Protei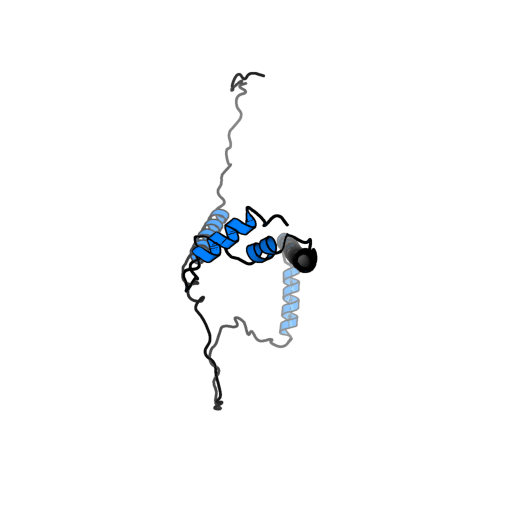n AF-P04973-2-F1 (afdb_monomer)

pLDDT: mean 74.27, std 23.14, range [25.8, 98.81]

Secondary structure (DSSP, 8-state):
-----S-------------------HHHHHHHHHHHHHHTTTTSGGGGTT------------------------TT--------HHHHHHHHHHHHHHHHS-HHHHHHHHHHHHHHHHHHHHHHHHHHHHHHHHHHHHHHHHHHHHHHHHHHHHHHHHHHHHHHHHHH---TT-HHHHHHHTS---TT----SS--HHHHHHHHHHHHS----

Structure (mmCIF, N/CA/C/O backbone):
data_AF-P04973-2-F1
#
_entry.id   AF-P04973-2-F1
#
loop_
_atom_site.group_PDB
_atom_site.id
_atom_site.type_symbol
_atom_site.label_atom_id
_atom_site.label_alt_id
_atom_site.label_comp_id
_atom_site.label_asym_id
_atom_site.label_entity_id
_atom_site.label_seq_id
_atom_site.pdbx_PDB_ins_code
_atom_site.Cartn_x
_atom_site.Cartn_y
_atom_site.Cartn_z
_atom_site.occupancy
_atom_site.B_iso_or_equiv
_atom_site.auth_seq_id
_atom_site.auth_comp_id
_atom_site.auth_asym_id
_atom_site.auth_atom_id
_atom_site.pdbx_PDB_model_num
ATOM 1 N N . MET A 1 1 ? -43.166 32.948 -15.015 1.00 42.94 1 MET A N 1
ATOM 2 C CA . MET A 1 1 ? -41.874 33.074 -14.312 1.00 42.94 1 MET A CA 1
ATOM 3 C C . MET A 1 1 ? -41.461 34.536 -14.309 1.00 42.94 1 MET A C 1
ATOM 5 O O . MET A 1 1 ? -40.913 35.010 -15.292 1.00 42.94 1 MET A O 1
ATOM 9 N N . ALA A 1 2 ? -41.835 35.228 -13.237 1.00 41.91 2 ALA A N 1
ATOM 10 C CA . ALA A 1 2 ? -41.214 36.406 -12.634 1.00 41.91 2 ALA A CA 1
ATOM 11 C C . ALA A 1 2 ? -41.982 36.626 -11.320 1.00 41.91 2 ALA A C 1
ATOM 13 O O . ALA A 1 2 ? -43.203 36.465 -11.294 1.00 41.91 2 ALA A O 1
ATOM 14 N N . GLU A 1 3 ? -41.245 36.868 -10.249 1.00 39.16 3 GLU A N 1
ATOM 15 C CA . GLU A 1 3 ? -41.689 36.857 -8.861 1.00 39.16 3 GLU A CA 1
ATOM 16 C C . GLU A 1 3 ? -42.505 38.095 -8.467 1.00 39.16 3 GLU A C 1
ATOM 18 O O . GLU A 1 3 ? -42.234 39.205 -8.924 1.00 39.16 3 GLU A O 1
ATOM 23 N N . LEU A 1 4 ? -43.469 37.894 -7.566 1.00 40.88 4 LEU A N 1
ATOM 24 C CA . LEU A 1 4 ? -43.993 38.920 -6.670 1.00 40.88 4 LEU A CA 1
ATOM 25 C C . LEU A 1 4 ? -44.163 38.274 -5.288 1.00 40.88 4 LEU A C 1
ATOM 27 O O . LEU A 1 4 ? -44.711 37.178 -5.171 1.00 40.88 4 LEU A O 1
ATOM 31 N N . ASP A 1 5 ? -43.607 38.963 -4.302 1.00 42.88 5 ASP A N 1
ATOM 32 C CA . ASP A 1 5 ? -43.203 38.511 -2.969 1.00 42.88 5 ASP A CA 1
ATOM 33 C C . ASP A 1 5 ? -44.376 38.564 -1.943 1.00 42.88 5 ASP A C 1
ATOM 35 O O . ASP A 1 5 ? -45.526 38.787 -2.334 1.00 42.88 5 ASP A O 1
ATOM 39 N N . PRO A 1 6 ? -44.164 38.303 -0.640 1.00 53.28 6 PRO A N 1
ATOM 40 C CA . PRO A 1 6 ? -44.887 37.321 0.155 1.00 53.28 6 PRO A CA 1
ATOM 41 C C . PRO A 1 6 ? -45.931 37.969 1.092 1.00 53.28 6 PRO A C 1
ATOM 43 O O . PRO A 1 6 ? -46.037 39.187 1.189 1.00 53.28 6 PRO A O 1
ATOM 46 N N . PHE A 1 7 ? -46.663 37.142 1.850 1.00 42.78 7 PHE A N 1
ATOM 47 C CA . PHE A 1 7 ? -47.624 37.512 2.918 1.00 42.78 7 PHE A CA 1
ATOM 48 C C . PHE A 1 7 ? -49.102 37.731 2.522 1.00 42.78 7 PHE A C 1
ATOM 50 O O . PHE A 1 7 ? -49.794 38.592 3.066 1.00 42.78 7 PHE A O 1
ATOM 57 N N . GLY A 1 8 ? -49.637 36.865 1.655 1.00 36.62 8 GLY A N 1
ATOM 58 C CA . GLY A 1 8 ? -51.083 36.704 1.443 1.00 36.62 8 GLY A CA 1
ATOM 59 C C . GLY A 1 8 ? -51.761 35.841 2.523 1.00 36.62 8 GLY A C 1
ATOM 60 O O . GLY A 1 8 ? -51.625 34.623 2.532 1.00 36.62 8 GLY A O 1
ATOM 61 N N . VAL A 1 9 ? -52.481 36.511 3.421 1.00 35.09 9 VAL A N 1
ATOM 62 C CA . VAL A 1 9 ? -53.259 36.045 4.592 1.00 35.09 9 VAL A CA 1
ATOM 63 C C . VAL A 1 9 ? -54.429 35.094 4.222 1.00 35.09 9 VAL A C 1
ATOM 65 O O . VAL A 1 9 ? -54.889 35.116 3.081 1.00 35.09 9 VAL A O 1
ATOM 68 N N . PRO A 1 10 ? -55.016 34.341 5.179 1.00 36.81 10 PRO A N 1
ATOM 69 C CA . PRO A 1 10 ? -56.199 34.918 5.821 1.00 36.81 10 PRO A CA 1
ATOM 70 C C . PRO A 1 10 ? -56.302 34.677 7.332 1.00 36.81 10 PRO A C 1
ATOM 72 O O . PRO A 1 10 ? -55.961 33.632 7.880 1.00 36.81 10 PRO A O 1
ATOM 75 N N . ALA A 1 11 ? -56.834 35.706 7.981 1.00 40.00 11 ALA A N 1
ATOM 76 C CA . ALA A 1 11 ? -57.224 35.752 9.371 1.00 40.00 11 ALA A CA 1
ATOM 77 C C . ALA A 1 11 ? -58.329 34.730 9.688 1.00 40.00 11 ALA A C 1
ATOM 79 O O . ALA A 1 11 ? -59.395 34.738 9.074 1.00 40.00 11 ALA A O 1
ATOM 80 N N . GLY A 1 12 ? -58.092 33.914 10.710 1.00 36.69 12 GLY A N 1
ATOM 81 C CA . GLY A 1 12 ? -59.099 33.113 11.398 1.00 36.69 12 GLY A CA 1
ATOM 82 C C . GLY A 1 12 ? -58.762 33.115 12.883 1.00 36.69 12 GLY A C 1
ATOM 83 O O . GLY A 1 12 ? -57.794 32.487 13.293 1.00 36.69 12 GLY A O 1
ATOM 84 N N . GLY A 1 13 ? -59.495 33.918 13.654 1.00 31.00 13 GLY A N 1
ATOM 85 C CA . GLY A 1 13 ? -59.313 34.102 15.094 1.00 31.00 13 GLY A CA 1
ATOM 86 C C . GLY A 1 13 ? -59.774 32.906 15.950 1.00 31.00 13 GLY A C 1
ATOM 87 O O . GLY A 1 13 ? -59.966 31.807 15.440 1.00 31.00 13 GLY A O 1
ATOM 88 N N . PRO A 1 14 ? -59.929 33.093 17.271 1.00 43.72 14 PRO A N 1
ATOM 89 C CA . PRO A 1 14 ? -58.989 32.531 18.234 1.00 43.72 14 PRO A CA 1
ATOM 90 C C . PRO A 1 14 ? -59.616 31.437 19.108 1.00 43.72 14 PRO A C 1
ATOM 92 O O . PRO A 1 14 ? -60.771 31.544 1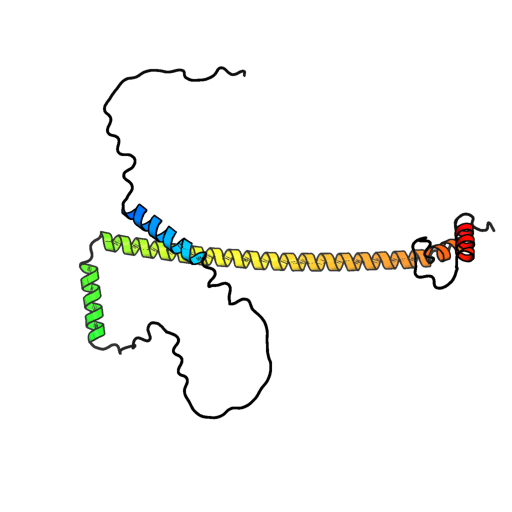9.515 1.00 43.72 14 PRO A O 1
ATOM 95 N N . ALA A 1 15 ? -58.825 30.435 19.491 1.00 38.69 15 ALA A N 1
ATOM 96 C CA . ALA A 1 15 ? -59.179 29.520 20.570 1.00 38.69 15 ALA A CA 1
ATOM 97 C C . ALA A 1 15 ? -57.925 29.098 21.351 1.00 38.69 15 ALA A C 1
ATOM 99 O O . ALA A 1 15 ? -57.153 28.260 20.907 1.00 38.69 15 ALA A O 1
ATOM 100 N N . LEU A 1 16 ? -57.772 29.7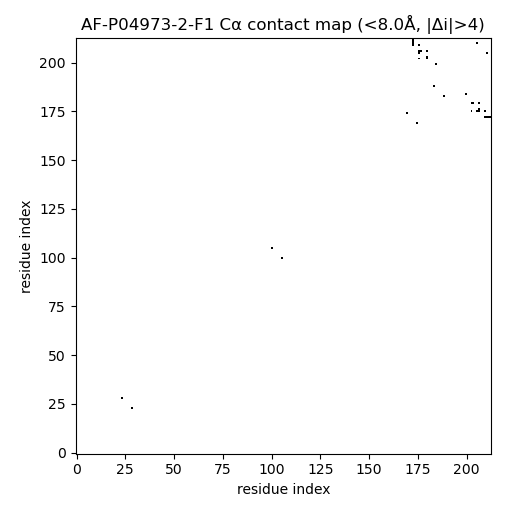27 22.519 1.00 38.16 16 LEU A N 1
ATOM 101 C CA . LEU A 1 16 ? -57.186 29.189 23.750 1.00 38.16 16 LEU A CA 1
ATOM 102 C C . LEU A 1 16 ? -55.755 28.641 23.665 1.00 38.16 16 LEU A C 1
ATOM 104 O O . LEU A 1 16 ? -55.503 27.482 23.350 1.00 38.16 16 LEU A O 1
ATOM 108 N N . GLY A 1 17 ? -54.818 29.500 24.070 1.00 29.02 17 GLY A N 1
ATOM 109 C CA . GLY A 1 17 ? -53.473 29.087 24.424 1.00 29.02 17 GLY A CA 1
ATOM 110 C C . GLY A 1 17 ? -53.467 28.118 25.605 1.00 29.02 17 GLY A C 1
ATOM 111 O O . GLY A 1 17 ? -54.138 28.339 26.610 1.00 29.02 17 GLY A O 1
ATOM 112 N N . ASN A 1 18 ? -52.644 27.085 25.477 1.00 39.03 18 ASN A N 1
ATOM 113 C CA . ASN A 1 18 ? -51.959 26.461 26.596 1.00 39.03 18 ASN A CA 1
ATOM 114 C C . ASN A 1 18 ? -50.587 26.010 26.077 1.00 39.03 18 ASN A C 1
ATOM 116 O O . ASN A 1 18 ? -50.427 24.912 25.549 1.00 39.03 18 ASN A O 1
ATOM 120 N N . GLY A 1 19 ? -49.627 26.935 26.111 1.00 30.33 19 GLY A N 1
ATOM 121 C CA . GLY A 1 19 ? -48.236 26.664 25.778 1.00 30.33 19 GLY A CA 1
ATOM 122 C C . GLY A 1 19 ? -47.569 25.897 26.913 1.00 30.33 19 GLY A C 1
ATOM 123 O O . GLY A 1 19 ? -47.483 26.401 28.026 1.00 30.33 19 GLY A O 1
ATOM 124 N N . VAL A 1 20 ? -47.098 24.694 26.609 1.00 38.00 20 VAL A N 1
ATOM 125 C CA . VAL A 1 20 ? -46.057 23.979 27.359 1.00 38.00 20 VAL A CA 1
ATOM 126 C C . VAL A 1 20 ? -45.285 23.154 26.332 1.00 38.00 20 VAL A C 1
ATOM 128 O O . VAL A 1 20 ? -45.499 21.963 26.142 1.00 38.00 20 VAL A O 1
ATOM 131 N N . ALA A 1 21 ? -44.451 23.859 25.573 1.00 39.88 21 ALA A N 1
ATOM 132 C CA . ALA A 1 21 ? -43.352 23.295 24.809 1.00 39.88 21 ALA A CA 1
ATOM 133 C C . ALA A 1 21 ? -42.090 23.930 25.397 1.00 39.88 21 ALA A C 1
ATOM 135 O O . ALA A 1 21 ? -41.878 25.129 25.223 1.00 39.88 21 ALA A O 1
ATOM 136 N N . GLY A 1 22 ? -41.321 23.144 26.151 1.00 42.03 22 GLY A N 1
ATOM 137 C CA . GLY A 1 22 ? -40.079 23.583 26.789 1.00 42.03 22 GLY A CA 1
ATOM 138 C C . GLY A 1 22 ? -40.082 23.467 28.312 1.00 42.03 22 GLY A C 1
ATOM 139 O O . GLY A 1 22 ? -39.735 24.430 28.984 1.00 42.03 22 GLY A O 1
ATOM 140 N N . GLU A 1 23 ? -40.487 22.321 28.866 1.00 49.19 23 GLU A N 1
ATOM 141 C CA . GLU A 1 23 ? -40.007 21.940 30.199 1.00 49.19 23 GLU A CA 1
ATOM 142 C C . GLU A 1 23 ? -38.682 21.203 29.966 1.00 49.19 23 GLU A C 1
ATO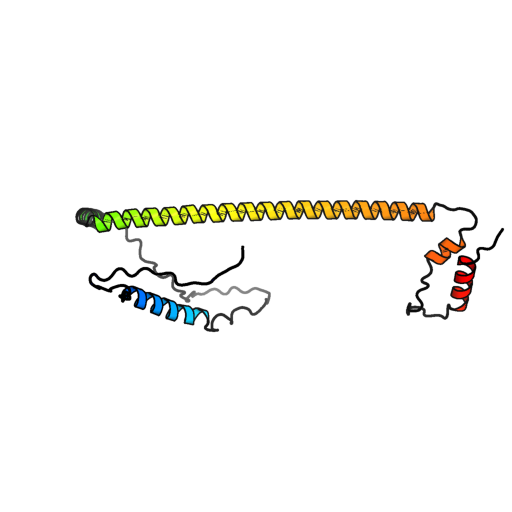M 144 O O . GLU A 1 23 ? -38.667 20.102 29.415 1.00 49.19 23 GLU A O 1
ATOM 149 N N . GLU A 1 24 ? -37.562 21.867 30.247 1.00 62.94 24 GLU A N 1
ATOM 150 C CA . GLU A 1 24 ? -36.247 21.231 30.252 1.00 62.94 24 GLU A CA 1
ATOM 151 C C . GLU A 1 24 ? -36.251 20.143 31.333 1.00 62.94 24 GLU A C 1
ATOM 153 O O . GLU A 1 24 ? -36.462 20.429 32.511 1.00 62.94 24 GLU A O 1
ATOM 158 N N . ASP A 1 25 ? -36.067 18.886 30.921 1.00 75.69 25 ASP A N 1
ATOM 159 C CA . ASP A 1 25 ? -36.005 17.746 31.831 1.00 75.69 25 ASP A CA 1
ATOM 160 C C . ASP A 1 25 ? -34.781 17.907 32.757 1.00 75.69 25 ASP A C 1
ATOM 162 O O . ASP A 1 25 ? -33.644 17.932 32.265 1.00 75.69 25 ASP A O 1
ATOM 166 N N . PRO A 1 26 ? -34.958 18.009 34.089 1.00 82.31 26 PRO A N 1
ATOM 167 C CA . PRO A 1 26 ? -33.841 18.141 35.023 1.00 82.31 26 PRO A CA 1
ATOM 168 C C . PRO A 1 26 ? -32.839 16.977 34.924 1.00 82.31 26 PRO A C 1
ATOM 170 O O . PRO A 1 26 ? -31.661 17.165 35.231 1.00 82.31 26 PRO A O 1
ATOM 173 N N . ALA A 1 27 ? -33.261 15.792 34.461 1.00 83.56 27 ALA A N 1
ATOM 174 C CA . ALA A 1 27 ? -32.358 14.670 34.215 1.00 83.56 27 ALA A CA 1
ATOM 175 C C . ALA A 1 27 ? -31.472 14.893 32.977 1.00 83.56 27 ALA A C 1
ATOM 177 O O . ALA A 1 27 ? -30.283 14.573 33.007 1.00 83.56 27 ALA A O 1
ATOM 178 N N . ALA A 1 28 ? -32.019 15.487 31.912 1.00 85.00 28 ALA A N 1
ATOM 179 C CA . ALA A 1 28 ? -31.251 15.822 30.714 1.00 85.00 28 ALA A CA 1
ATOM 180 C C . ALA A 1 28 ? -30.195 16.898 31.011 1.00 85.00 28 ALA A C 1
ATOM 182 O O . ALA A 1 28 ? -29.058 16.789 30.553 1.00 85.00 28 ALA A O 1
ATOM 183 N N . ALA A 1 29 ? -30.540 17.888 31.843 1.00 85.25 29 ALA A N 1
ATOM 184 C CA . ALA A 1 29 ? -29.592 18.900 32.307 1.00 85.25 29 ALA A CA 1
ATOM 185 C C . ALA A 1 29 ? -28.430 18.287 33.116 1.00 85.25 29 ALA A C 1
ATOM 187 O O . ALA A 1 29 ? -27.279 18.679 32.926 1.00 85.25 29 ALA A O 1
ATOM 188 N N . PHE A 1 30 ? -28.704 17.293 33.972 1.00 88.06 30 PHE A N 1
ATOM 189 C CA . PHE A 1 30 ? -27.670 16.595 34.747 1.00 88.06 30 PHE A CA 1
ATOM 190 C C . PHE A 1 30 ? -26.720 15.776 33.863 1.00 88.06 30 PHE A C 1
ATOM 192 O O . PHE A 1 30 ? -25.507 15.835 34.058 1.00 88.06 30 PHE A O 1
ATOM 199 N N . LEU A 1 31 ? -27.246 15.048 32.870 1.00 85.00 31 LEU A N 1
ATOM 200 C CA . LEU A 1 31 ? -26.411 14.286 31.935 1.00 85.00 31 LEU A CA 1
ATOM 201 C C . LEU A 1 31 ? -25.541 15.205 31.073 1.00 85.00 31 LEU A C 1
ATOM 203 O O . LEU A 1 31 ? -24.343 14.968 30.974 1.00 85.00 31 LEU A O 1
ATOM 207 N N . ALA A 1 32 ? -26.099 16.296 30.540 1.00 83.12 32 ALA A N 1
ATOM 208 C CA . ALA A 1 32 ? -25.329 17.274 29.770 1.00 83.12 32 ALA A CA 1
ATOM 209 C C . ALA A 1 32 ? -24.213 17.927 30.607 1.00 83.12 32 ALA A C 1
ATOM 211 O O . ALA A 1 32 ? -23.114 18.186 30.105 1.00 83.12 32 ALA A O 1
ATOM 212 N N . GLN A 1 33 ? -24.472 18.170 31.898 1.00 84.69 33 GLN A N 1
ATOM 213 C CA . GLN A 1 33 ? -23.457 18.658 32.827 1.00 84.69 33 GLN A CA 1
ATOM 214 C C . GLN A 1 33 ? -22.352 17.614 33.053 1.00 84.69 33 GLN A C 1
ATOM 216 O O . GLN A 1 33 ? -21.177 17.972 33.001 1.00 84.69 33 GLN A O 1
ATOM 221 N N . GLN A 1 34 ? -22.702 16.339 33.254 1.00 85.44 34 GLN A N 1
ATOM 222 C CA . GLN A 1 34 ? -21.716 15.272 33.454 1.00 85.44 34 GLN A CA 1
ATOM 223 C C . GLN A 1 34 ? -20.875 15.004 32.199 1.00 85.44 34 GLN A C 1
ATOM 225 O O . GLN A 1 34 ? -19.664 14.820 32.295 1.00 85.44 34 GLN A O 1
ATOM 230 N N . GLU A 1 35 ? -21.491 15.038 31.017 1.00 82.06 35 GLU A N 1
ATOM 231 C CA . GLU A 1 35 ? -20.787 14.918 29.736 1.00 82.06 35 GLU A CA 1
ATOM 232 C C . GLU A 1 35 ? -19.803 16.079 29.527 1.00 82.06 35 GLU A C 1
ATOM 234 O O . GLU A 1 35 ? -18.674 15.859 29.090 1.00 82.06 35 GLU A O 1
ATOM 239 N N . SER A 1 36 ? -20.186 17.303 29.911 1.00 78.69 36 SER A N 1
ATOM 240 C CA . SER A 1 36 ? -19.304 18.478 29.843 1.00 78.69 36 SER A CA 1
ATOM 241 C C . SER A 1 36 ? -18.136 18.404 30.835 1.00 78.69 36 SER A C 1
ATOM 243 O O . SER A 1 36 ? -17.046 18.885 30.532 1.00 78.69 36 SER A O 1
ATOM 245 N N . GLU A 1 37 ? -18.341 17.801 32.010 1.00 77.69 37 GLU A N 1
ATOM 246 C CA . GLU A 1 37 ? -17.289 17.592 33.013 1.00 77.69 37 GLU A CA 1
ATOM 247 C C . GLU A 1 37 ? -16.273 16.533 32.554 1.00 77.69 37 GLU A C 1
ATOM 249 O O . GLU A 1 37 ? -15.068 16.746 32.682 1.00 77.69 37 GLU A O 1
ATOM 254 N N . ILE A 1 38 ? -16.734 15.436 31.939 1.00 68.94 38 ILE A N 1
ATOM 255 C CA . ILE A 1 38 ? -15.865 14.369 31.411 1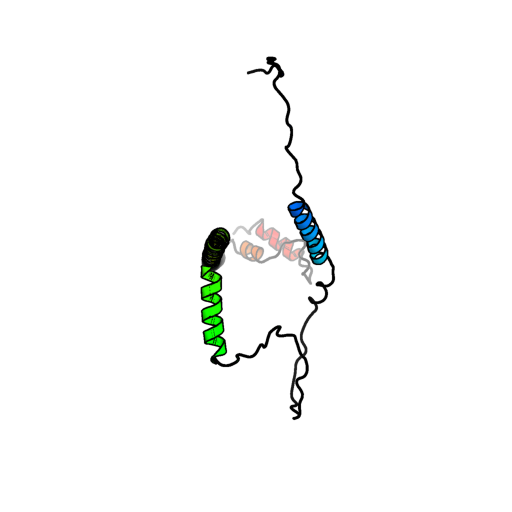.00 68.94 38 ILE A CA 1
ATOM 256 C C . ILE A 1 38 ? -15.084 14.836 30.175 1.00 68.94 38 ILE A C 1
ATOM 258 O O . ILE A 1 38 ? -13.891 14.550 30.067 1.00 68.94 38 ILE A O 1
ATOM 262 N N . ALA A 1 39 ? -15.709 15.604 29.276 1.00 67.19 39 ALA A N 1
ATOM 263 C CA . ALA A 1 39 ? -15.035 16.151 28.095 1.00 67.19 39 ALA A CA 1
ATOM 264 C C . ALA A 1 39 ? -13.866 17.096 28.446 1.00 67.19 39 ALA A C 1
ATOM 266 O O . ALA A 1 39 ? -12.955 17.281 27.641 1.00 67.19 39 ALA A O 1
ATOM 267 N N . GLY A 1 40 ? -13.856 17.676 29.653 1.00 61.16 40 GLY A N 1
ATOM 268 C CA . GLY A 1 40 ? -12.735 18.474 30.156 1.00 61.16 40 GLY A CA 1
ATOM 269 C C . GLY A 1 40 ? -11.493 17.651 30.516 1.00 61.16 40 GLY A C 1
ATOM 270 O O . GLY A 1 40 ? -10.386 18.172 30.435 1.00 61.16 40 GLY A O 1
ATOM 271 N N . ILE A 1 41 ? -11.655 16.370 30.862 1.00 58.66 41 ILE A N 1
ATOM 272 C CA . ILE A 1 41 ? -10.553 15.486 31.282 1.00 58.66 41 ILE A CA 1
ATOM 273 C C . ILE A 1 41 ? -9.782 14.962 30.064 1.00 58.66 41 ILE A C 1
ATOM 275 O O . ILE A 1 41 ? -8.573 14.760 30.129 1.00 58.66 41 ILE A O 1
ATOM 279 N N . GLU A 1 42 ? -10.457 14.785 28.926 1.00 58.25 42 GLU A N 1
ATOM 280 C CA . GLU A 1 42 ? -9.826 14.313 27.684 1.00 58.25 42 GLU A CA 1
ATOM 281 C C . GLU A 1 42 ? -8.873 15.350 27.065 1.00 58.25 42 GLU A C 1
ATOM 283 O O . GLU A 1 42 ? -8.030 15.008 26.238 1.00 58.25 42 GLU A O 1
ATOM 288 N N . ASN A 1 43 ? -8.976 16.612 27.494 1.00 59.06 43 ASN A N 1
ATOM 289 C CA . ASN A 1 43 ? -8.127 17.703 27.028 1.00 59.06 43 ASN A CA 1
ATOM 290 C C . ASN A 1 43 ? -7.007 18.071 28.020 1.00 59.06 43 ASN A C 1
ATOM 292 O O . ASN A 1 43 ? -6.236 18.986 27.735 1.00 59.06 43 ASN A O 1
ATOM 296 N N . ASP A 1 44 ? -6.909 17.392 29.172 1.00 47.72 44 ASP A N 1
ATOM 297 C CA . ASP A 1 44 ? -5.832 17.632 30.132 1.00 47.72 44 ASP A CA 1
ATOM 298 C C . ASP A 1 44 ? -4.566 16.878 29.695 1.00 47.72 44 ASP A C 1
ATOM 300 O O . ASP A 1 44 ? -4.533 15.653 29.554 1.00 47.72 44 ASP A O 1
ATOM 304 N N . GLU A 1 45 ? -3.493 17.639 29.491 1.00 57.28 45 GLU A N 1
ATOM 305 C CA . GLU A 1 45 ? -2.199 17.273 28.893 1.00 57.28 45 GLU A CA 1
ATOM 306 C C . GLU A 1 45 ? -1.385 16.225 29.693 1.00 57.28 45 GLU A C 1
ATOM 308 O O . GLU A 1 45 ? -0.197 16.008 29.445 1.00 57.28 45 GLU A O 1
ATOM 313 N N . ALA A 1 46 ? -2.012 15.514 30.633 1.00 57.25 46 ALA A N 1
ATOM 314 C CA . ALA A 1 46 ? -1.397 14.468 31.443 1.00 57.25 46 ALA A CA 1
ATOM 315 C C . ALA A 1 46 ? -1.036 13.200 30.642 1.00 57.25 46 ALA A C 1
ATOM 317 O O . ALA A 1 46 ? -0.129 12.468 31.038 1.00 57.25 46 ALA A O 1
ATOM 318 N N . PHE A 1 47 ? -1.681 12.947 29.498 1.00 46.56 47 PHE A N 1
ATOM 319 C CA . PHE A 1 47 ? -1.405 11.758 28.675 1.00 46.56 47 PHE A CA 1
ATOM 320 C C . PHE A 1 47 ? -0.334 11.954 27.587 1.00 46.56 47 PHE A C 1
ATOM 322 O O . PHE A 1 47 ? -0.002 11.006 26.878 1.00 46.56 47 PHE A O 1
ATOM 329 N N . ALA A 1 48 ? 0.294 13.131 27.495 1.00 48.47 48 ALA A N 1
ATOM 330 C CA . ALA A 1 48 ? 1.363 13.396 26.525 1.00 48.47 48 ALA A CA 1
ATOM 331 C C . ALA A 1 48 ? 2.774 12.923 26.962 1.00 48.47 48 ALA A C 1
ATOM 333 O O . ALA A 1 48 ? 3.738 13.130 26.229 1.00 48.47 48 ALA A O 1
ATOM 334 N N . ILE A 1 49 ? 2.937 12.276 28.128 1.00 47.81 49 ILE A N 1
ATOM 335 C CA . ILE A 1 49 ? 4.260 11.891 28.684 1.00 47.81 49 ILE A CA 1
ATOM 336 C C . ILE A 1 49 ? 4.625 10.412 28.415 1.00 47.81 49 ILE A C 1
ATOM 338 O O . ILE A 1 49 ? 5.450 9.831 29.111 1.00 47.81 49 ILE A O 1
ATOM 342 N N . LEU A 1 50 ? 4.049 9.754 27.405 1.00 45.62 50 LEU A N 1
ATOM 343 C CA . LEU A 1 50 ? 4.418 8.361 27.077 1.00 45.62 50 LEU A CA 1
ATOM 344 C C . LEU A 1 50 ? 4.815 8.118 25.613 1.00 45.62 50 LEU A C 1
ATOM 346 O O . LEU A 1 50 ? 4.910 6.967 25.198 1.00 45.62 50 LEU A O 1
ATOM 350 N N . ASP A 1 51 ? 5.144 9.168 24.854 1.00 37.84 51 ASP A N 1
ATOM 351 C CA . ASP A 1 51 ? 5.768 9.038 23.527 1.00 37.84 51 ASP A CA 1
ATOM 352 C C . ASP A 1 51 ? 7.225 9.535 23.562 1.00 37.84 51 ASP A C 1
ATOM 354 O O . ASP A 1 51 ? 7.534 10.687 23.264 1.00 37.84 51 ASP A O 1
ATOM 358 N N . GLY A 1 52 ? 8.135 8.675 24.036 1.00 35.31 52 GLY A N 1
ATOM 359 C CA . GLY A 1 52 ? 9.511 9.073 24.343 1.00 35.31 52 GLY A CA 1
ATOM 360 C C . GLY A 1 52 ? 10.533 7.937 24.450 1.00 35.31 52 GLY A C 1
ATOM 361 O O . GLY A 1 52 ? 11.230 7.846 25.449 1.00 35.31 52 GLY A O 1
ATOM 362 N N . GLY A 1 53 ? 10.654 7.111 23.405 1.00 28.94 53 GLY A N 1
ATOM 363 C CA . GLY A 1 53 ? 11.960 6.674 22.878 1.00 28.94 53 GLY A CA 1
ATOM 364 C C . GLY A 1 53 ? 12.817 5.613 23.606 1.00 28.94 53 GLY A C 1
ATOM 365 O O . GLY A 1 53 ? 13.576 5.927 24.511 1.00 28.94 53 GLY A O 1
ATOM 366 N N . ALA A 1 54 ? 12.884 4.437 22.963 1.00 33.38 54 ALA A N 1
ATOM 367 C CA . ALA A 1 54 ? 14.109 3.751 22.494 1.00 33.38 54 ALA A CA 1
ATOM 368 C C . ALA A 1 54 ? 15.061 3.003 23.484 1.00 33.38 54 ALA A C 1
ATOM 370 O O . ALA A 1 54 ? 15.111 3.292 24.674 1.00 33.38 54 ALA A O 1
ATOM 371 N N . PRO A 1 55 ? 15.817 1.987 22.989 1.00 42.94 55 PRO A N 1
ATOM 372 C CA . PRO A 1 55 ? 16.200 0.798 23.756 1.00 42.94 55 PRO A CA 1
ATOM 373 C C . PRO A 1 55 ? 17.664 0.774 24.229 1.00 42.94 55 PRO A C 1
ATOM 375 O O . PRO A 1 55 ? 18.568 1.270 23.557 1.00 42.94 55 PRO A O 1
ATOM 378 N N . GLY A 1 56 ? 17.904 0.080 25.344 1.00 34.41 56 GLY A N 1
ATOM 379 C CA . GLY A 1 56 ? 19.229 -0.269 25.855 1.00 34.41 56 GLY A CA 1
ATOM 380 C C . GLY A 1 56 ? 19.321 -1.764 26.161 1.00 34.41 56 GLY A C 1
ATOM 381 O O . GLY A 1 56 ? 18.532 -2.304 26.929 1.00 34.41 56 GLY A O 1
ATOM 382 N N . SER A 1 57 ? 20.275 -2.418 25.510 1.00 30.44 57 SER A N 1
ATOM 383 C CA . SER A 1 57 ? 20.525 -3.856 25.497 1.00 30.44 57 SER A CA 1
ATOM 384 C C . SER A 1 57 ? 21.347 -4.367 26.696 1.00 30.44 57 SER A C 1
ATOM 386 O O . SER A 1 57 ? 22.237 -3.670 27.177 1.00 30.44 57 SER A O 1
ATOM 388 N N . GLN A 1 58 ? 21.201 -5.679 26.955 1.00 32.09 58 GLN A N 1
ATOM 389 C CA . GLN A 1 58 ? 22.239 -6.637 27.415 1.00 32.09 58 GLN A CA 1
ATOM 390 C C . GLN A 1 58 ? 22.458 -6.842 28.949 1.00 32.09 58 GLN A C 1
ATOM 392 O O . GLN A 1 58 ? 21.882 -6.114 29.745 1.00 32.09 58 GLN A O 1
ATOM 397 N N . PRO A 1 59 ? 23.167 -7.910 29.404 1.00 41.62 59 PRO A N 1
ATOM 398 C CA . PRO A 1 59 ? 22.545 -9.129 29.939 1.00 41.62 59 PRO A CA 1
ATOM 399 C C . PRO A 1 59 ? 23.050 -9.551 31.346 1.00 41.62 59 PRO A C 1
ATOM 401 O O . PRO A 1 59 ? 24.003 -8.997 31.879 1.00 41.62 59 PRO A O 1
ATOM 404 N N . HIS A 1 60 ? 22.490 -10.664 31.832 1.00 29.72 60 HIS A N 1
ATOM 405 C CA . HIS A 1 60 ? 23.038 -11.603 32.823 1.00 29.72 60 HIS A CA 1
ATOM 406 C C . HIS A 1 60 ? 23.250 -11.151 34.274 1.00 29.72 60 HIS A C 1
ATOM 408 O O . HIS A 1 60 ? 24.199 -10.456 34.622 1.00 29.72 60 HIS A O 1
ATOM 414 N N . GLY A 1 61 ? 22.468 -11.787 35.144 1.00 30.80 61 GLY A N 1
ATOM 415 C CA . GLY A 1 61 ? 22.806 -12.007 36.541 1.00 30.80 61 GLY A CA 1
ATOM 416 C C . GLY A 1 61 ? 21.549 -12.306 37.334 1.00 30.80 61 GLY A C 1
ATOM 417 O O . GLY A 1 61 ? 20.904 -11.380 37.801 1.00 30.80 61 GLY A O 1
ATOM 418 N N . GLU A 1 62 ? 21.193 -13.582 37.465 1.00 25.80 62 GLU A N 1
ATOM 419 C CA . GLU A 1 62 ? 20.272 -14.033 38.510 1.00 25.80 62 GLU A CA 1
ATOM 420 C C . GLU A 1 62 ? 20.983 -13.940 39.872 1.00 25.80 62 GLU A C 1
ATOM 422 O O . GLU A 1 62 ? 22.053 -14.535 40.039 1.00 25.80 62 GLU A O 1
ATOM 427 N N . PRO A 1 63 ? 20.387 -13.269 40.871 1.00 35.72 63 PRO A N 1
ATOM 428 C CA . PRO A 1 63 ? 20.540 -13.655 42.261 1.00 35.72 63 PRO A CA 1
ATOM 429 C C . PRO A 1 63 ? 19.195 -14.172 42.815 1.00 35.72 63 PRO A C 1
ATOM 431 O O . PRO A 1 63 ? 18.130 -13.695 42.418 1.00 35.72 63 PRO A O 1
ATOM 434 N N . PRO A 1 64 ? 19.208 -15.138 43.746 1.00 37.78 64 PRO A N 1
ATOM 435 C CA . PRO A 1 64 ? 17.993 -15.679 44.335 1.00 37.78 64 PRO A CA 1
ATOM 436 C C . PRO A 1 64 ? 17.535 -14.827 45.528 1.00 37.78 64 PRO A C 1
ATOM 438 O O . PRO A 1 64 ? 18.341 -14.496 46.397 1.00 37.78 64 PRO A O 1
ATOM 441 N N . GLY A 1 65 ? 16.229 -14.553 45.615 1.00 32.78 65 GLY A N 1
ATOM 442 C CA . GLY A 1 65 ? 15.585 -14.063 46.842 1.00 32.78 65 GLY A CA 1
ATOM 443 C C . GLY A 1 65 ? 14.698 -12.825 46.670 1.00 32.78 65 GLY A C 1
ATOM 444 O O . GLY A 1 65 ? 15.184 -11.719 46.850 1.00 32.78 65 GLY A O 1
ATOM 445 N N . ILE A 1 66 ? 13.422 -13.065 46.326 1.00 37.97 66 ILE A N 1
ATOM 446 C CA . ILE A 1 66 ? 12.144 -12.510 46.856 1.00 37.97 66 ILE A CA 1
ATOM 447 C C . ILE A 1 66 ? 12.196 -11.095 47.507 1.00 37.97 66 ILE A C 1
ATOM 449 O O . ILE A 1 66 ? 13.041 -10.906 48.381 1.00 37.97 66 ILE A O 1
ATOM 453 N N . PRO A 1 67 ? 11.235 -10.157 47.274 1.00 46.97 67 PRO A N 1
ATOM 454 C CA . PRO A 1 67 ? 9.855 -10.375 46.801 1.00 46.97 67 PRO A CA 1
ATOM 455 C C . PRO A 1 67 ? 9.390 -9.512 45.618 1.00 46.97 67 PRO A C 1
ATOM 457 O O . PRO A 1 67 ? 9.594 -8.300 45.585 1.00 46.97 67 PRO A O 1
ATOM 460 N N . ASP A 1 68 ? 8.599 -10.141 44.748 1.00 37.25 68 ASP A N 1
ATOM 461 C CA . ASP A 1 68 ? 7.520 -9.483 44.013 1.00 37.25 68 ASP A CA 1
ATOM 462 C C . ASP A 1 68 ? 6.538 -8.854 45.010 1.00 37.25 68 ASP A C 1
ATOM 464 O O . ASP A 1 68 ? 5.753 -9.535 45.672 1.00 37.25 68 ASP A O 1
ATOM 468 N N . ALA A 1 69 ? 6.630 -7.536 45.142 1.00 44.22 69 ALA A N 1
ATOM 469 C CA . ALA A 1 69 ? 5.673 -6.702 45.848 1.00 44.22 69 ALA A CA 1
ATOM 470 C C . ALA A 1 69 ? 5.524 -5.376 45.093 1.00 44.22 69 ALA A C 1
ATOM 472 O O . ALA A 1 69 ? 6.095 -4.370 45.496 1.00 44.22 69 ALA A O 1
ATOM 473 N N . VAL A 1 70 ? 4.778 -5.415 43.987 1.00 46.38 70 VAL A N 1
ATOM 474 C CA . VAL A 1 70 ? 3.966 -4.314 43.431 1.00 46.38 70 VAL A CA 1
ATOM 475 C C . VAL A 1 70 ? 2.839 -4.991 42.635 1.00 46.38 70 VAL A C 1
ATOM 477 O O . VAL A 1 70 ? 3.021 -5.435 41.511 1.00 46.38 70 VAL A O 1
ATOM 480 N N . ASP A 1 71 ? 1.749 -5.408 43.271 1.00 44.59 71 ASP A N 1
ATOM 481 C CA . ASP A 1 71 ? 0.607 -4.552 43.613 1.00 44.59 71 ASP A CA 1
ATOM 482 C C . ASP A 1 71 ? 0.256 -3.571 42.483 1.00 44.59 71 ASP A C 1
ATOM 484 O O . ASP A 1 71 ? 0.729 -2.440 42.420 1.00 44.59 71 ASP A O 1
ATOM 488 N N . GLY A 1 72 ? -0.553 -4.065 41.550 1.00 43.84 72 GLY A N 1
ATOM 489 C CA . GLY A 1 72 ? -1.164 -3.303 40.471 1.00 43.84 72 GLY A CA 1
ATOM 490 C C . GLY A 1 72 ? -2.603 -3.767 40.292 1.00 43.84 72 GLY A C 1
ATOM 491 O O . GLY A 1 72 ? -2.933 -4.326 39.256 1.00 43.84 72 GLY A O 1
ATOM 492 N N . VAL A 1 73 ? -3.408 -3.622 41.353 1.00 43.84 73 VAL A N 1
ATOM 493 C CA . VAL A 1 73 ? -4.885 -3.580 41.361 1.00 43.84 73 VAL A CA 1
ATOM 494 C C . VAL A 1 73 ? -5.548 -4.430 40.264 1.00 43.84 73 VAL A C 1
ATOM 496 O O . VAL A 1 73 ? -6.119 -3.943 39.291 1.00 43.84 73 VAL A O 1
ATOM 499 N N . THR A 1 74 ? -5.545 -5.745 40.461 1.00 52.09 74 THR A N 1
ATOM 500 C CA . THR A 1 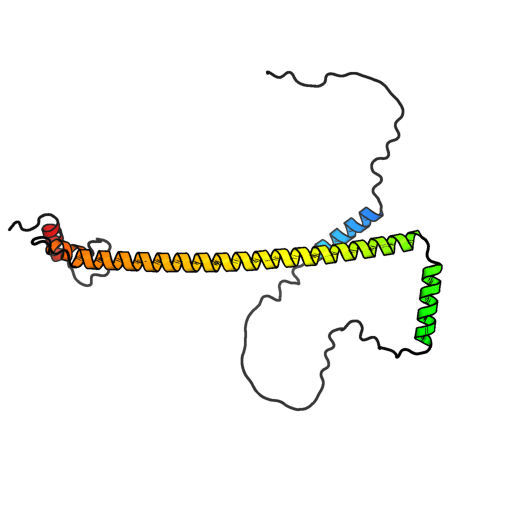74 ? -6.624 -6.592 39.956 1.00 52.09 74 THR A CA 1
ATOM 501 C C . THR A 1 74 ? -7.820 -6.339 40.863 1.00 52.09 74 THR A C 1
ATOM 503 O O . THR A 1 74 ? -7.920 -6.867 41.970 1.00 52.09 74 THR A O 1
ATOM 506 N N . ASN A 1 75 ? -8.703 -5.431 40.447 1.00 53.75 75 ASN A N 1
ATOM 507 C CA . ASN A 1 75 ? -9.884 -5.102 41.231 1.00 53.75 75 ASN A CA 1
ATOM 508 C C . ASN A 1 75 ? -10.853 -6.297 41.199 1.00 53.75 75 ASN A C 1
ATOM 510 O O . ASN A 1 75 ? -11.713 -6.392 40.327 1.00 53.75 75 ASN A O 1
ATOM 514 N N . GLY A 1 76 ? -10.658 -7.237 42.124 1.00 48.06 76 GLY A N 1
ATOM 515 C CA . GLY A 1 76 ? -11.565 -8.351 42.367 1.00 48.06 76 GLY A CA 1
ATOM 516 C C . GLY A 1 76 ? -10.960 -9.741 42.209 1.00 48.06 76 GLY A C 1
ATOM 517 O O . GLY A 1 76 ? -11.553 -10.583 41.545 1.00 48.06 76 GLY A O 1
ATOM 518 N N . ASP A 1 77 ? -9.844 -10.019 42.880 1.00 43.72 77 ASP A N 1
ATOM 519 C CA . ASP A 1 77 ? -9.588 -11.370 43.389 1.00 43.72 77 ASP A CA 1
ATOM 520 C C . ASP A 1 77 ? -10.595 -11.624 44.532 1.00 43.72 77 ASP A C 1
ATOM 522 O O . ASP A 1 77 ? -10.325 -11.369 45.707 1.00 43.72 77 ASP A O 1
ATOM 526 N N . TYR A 1 78 ? -11.837 -11.980 44.187 1.00 51.84 78 TYR A N 1
ATOM 527 C CA . TYR A 1 78 ? -12.817 -12.453 45.162 1.00 51.84 78 TYR A CA 1
ATOM 528 C C . TYR A 1 78 ? -12.987 -13.958 44.988 1.00 51.84 78 TYR A C 1
ATOM 530 O O . TYR A 1 78 ? -13.689 -14.441 44.108 1.00 51.84 78 TYR A O 1
ATOM 538 N N . TYR A 1 79 ? -12.264 -14.687 45.836 1.00 51.06 79 TYR A N 1
ATOM 539 C CA . TYR A 1 79 ? -12.628 -15.975 46.416 1.00 51.06 79 TYR A CA 1
ATOM 540 C C . TYR A 1 79 ? -13.780 -16.701 45.711 1.00 51.06 79 TYR A C 1
ATOM 542 O O . TYR A 1 79 ? -14.958 -16.442 45.962 1.00 51.06 79 TYR A O 1
ATOM 550 N N . GLN A 1 80 ? -13.427 -17.689 44.893 1.00 52.62 80 GLN A N 1
ATOM 551 C CA . GLN A 1 80 ? -14.337 -18.752 44.495 1.00 52.62 80 GLN A CA 1
ATOM 552 C C . GLN A 1 80 ? -14.619 -19.623 45.731 1.00 52.62 80 GLN A C 1
ATOM 554 O O . GLN A 1 80 ? -14.019 -20.681 45.924 1.00 52.62 80 GLN A O 1
ATOM 559 N N . GLU A 1 81 ? -15.474 -19.130 46.629 1.00 55.44 81 GLU A N 1
ATOM 560 C CA . GLU A 1 81 ? -15.972 -19.907 47.757 1.00 55.44 81 GLU A CA 1
ATOM 561 C C . GLU A 1 81 ? -16.848 -21.029 47.195 1.00 55.44 81 GLU A C 1
ATOM 563 O O . GLU A 1 81 ? -17.834 -20.812 46.496 1.00 55.44 81 GLU A O 1
ATOM 568 N N . SER A 1 82 ? -16.390 -22.250 47.450 1.00 54.03 82 SER A N 1
ATOM 569 C CA . SER A 1 82 ? -17.003 -23.526 47.105 1.00 54.03 82 SER A CA 1
ATOM 570 C C . SER A 1 82 ? -18.534 -23.512 47.168 1.00 54.03 82 SER A C 1
ATOM 572 O O . SER A 1 82 ? -19.079 -23.076 48.180 1.00 54.03 82 SER A O 1
ATOM 574 N N . ASN A 1 83 ? -19.187 -24.083 46.145 1.00 61.50 83 ASN A N 1
ATOM 575 C CA . ASN A 1 83 ? -20.621 -24.412 46.049 1.00 61.50 83 ASN A CA 1
ATOM 576 C C . ASN A 1 83 ? -21.146 -25.180 47.287 1.00 61.50 83 ASN A C 1
ATOM 578 O O . ASN A 1 83 ? -21.358 -26.394 47.252 1.00 61.50 83 ASN A O 1
ATOM 582 N N . GLY A 1 84 ? -21.298 -24.487 48.413 1.00 57.66 84 GLY A N 1
ATOM 583 C CA . GLY A 1 84 ? -21.839 -25.001 49.665 1.00 57.66 84 GLY A CA 1
ATOM 584 C C . GLY A 1 84 ? -23.350 -24.768 49.763 1.00 57.66 84 GLY A C 1
ATOM 585 O O . GLY A 1 84 ? -23.938 -24.163 48.870 1.00 57.66 84 GLY A O 1
ATOM 586 N N . PRO A 1 85 ? -24.008 -25.184 50.862 1.00 67.81 85 PRO A N 1
ATOM 587 C CA . PRO A 1 85 ? -25.450 -24.981 51.079 1.00 67.81 85 PRO A CA 1
ATOM 588 C C . PRO A 1 85 ? -25.937 -23.531 50.881 1.00 67.81 85 PRO A C 1
ATOM 590 O O . PRO A 1 85 ? -27.102 -23.308 50.550 1.00 67.81 85 PRO A O 1
ATOM 593 N N . THR A 1 86 ? -25.038 -22.553 51.037 1.00 68.69 86 THR A N 1
ATOM 594 C CA . THR A 1 86 ? -25.247 -21.130 50.734 1.00 68.69 86 THR A CA 1
ATOM 595 C C . THR A 1 86 ? -25.617 -20.879 49.268 1.00 68.69 86 THR A C 1
ATOM 597 O O . THR A 1 86 ? -26.486 -20.053 49.006 1.00 68.69 86 THR A O 1
ATOM 600 N N . ASP A 1 87 ? -25.039 -21.623 48.322 1.00 79.06 87 ASP A N 1
ATOM 601 C CA . ASP A 1 87 ? -25.311 -21.502 46.882 1.00 79.06 87 ASP A CA 1
ATOM 602 C C . ASP A 1 87 ? -26.740 -21.948 46.535 1.00 79.06 87 ASP A C 1
ATOM 604 O O . ASP A 1 87 ? -27.453 -21.281 45.791 1.00 79.06 87 ASP A O 1
ATOM 608 N N . SER A 1 88 ? -27.241 -23.014 47.173 1.00 82.00 88 SER A N 1
ATOM 609 C CA . SER A 1 88 ? -28.639 -23.436 46.996 1.00 82.00 88 SER A CA 1
ATOM 610 C C . SER A 1 88 ? -29.629 -22.401 47.540 1.00 82.00 88 SER A C 1
ATOM 612 O O . SER A 1 88 ? -30.648 -22.133 46.906 1.00 82.00 88 SER A O 1
ATOM 614 N N . TYR A 1 89 ? -29.336 -21.784 48.690 1.00 84.75 89 TYR A N 1
ATOM 615 C CA . TYR A 1 89 ? -30.174 -20.711 49.237 1.00 84.75 89 TYR A CA 1
ATOM 616 C C . TYR A 1 89 ? -30.116 -19.443 48.372 1.00 84.75 89 TYR A C 1
ATOM 618 O O . TYR A 1 89 ? -31.153 -18.829 48.116 1.00 84.75 89 TYR A O 1
ATOM 626 N N . ALA A 1 90 ? -28.936 -19.091 47.852 1.00 87.75 90 ALA A N 1
ATOM 627 C CA . ALA A 1 90 ? -28.777 -18.007 46.888 1.00 87.75 90 ALA A CA 1
ATOM 628 C C . ALA A 1 90 ? -29.610 -18.278 45.624 1.00 87.75 90 ALA A C 1
ATOM 630 O O . ALA A 1 90 ? -30.389 -17.417 45.210 1.00 87.75 90 ALA A O 1
ATOM 631 N N . ALA A 1 91 ? -29.543 -19.502 45.091 1.00 87.69 91 ALA A N 1
ATOM 632 C CA . ALA A 1 91 ? -30.287 -19.930 43.914 1.00 87.69 91 ALA A CA 1
ATOM 633 C C . ALA A 1 91 ? -31.814 -19.940 44.107 1.00 87.69 91 ALA A C 1
ATOM 635 O O . ALA A 1 91 ? -32.551 -19.666 43.162 1.00 87.69 91 ALA A O 1
ATOM 636 N N . ILE A 1 92 ? -32.302 -20.223 45.316 1.00 87.38 92 ILE A N 1
ATOM 637 C CA . ILE A 1 92 ? -33.730 -20.106 45.648 1.00 87.38 92 ILE A CA 1
ATOM 638 C C . ILE A 1 92 ? -34.119 -18.628 45.780 1.00 87.38 92 ILE A C 1
ATOM 640 O O . ILE A 1 92 ? -35.090 -18.190 45.168 1.00 87.38 92 ILE A O 1
ATOM 644 N N . SER A 1 93 ? -33.325 -17.829 46.498 1.00 88.31 93 SER A N 1
ATOM 645 C CA . SER A 1 93 ? -33.633 -16.411 46.729 1.00 88.31 93 SER A CA 1
ATOM 646 C C . SER A 1 93 ? -33.658 -15.575 45.442 1.00 88.31 93 SER A C 1
ATOM 648 O O . SER A 1 93 ? -34.473 -14.662 45.321 1.00 88.31 93 SER A O 1
ATOM 650 N N . GLN A 1 94 ? -32.825 -15.902 44.445 1.00 86.44 94 GLN A N 1
ATOM 651 C CA . GLN A 1 94 ? -32.903 -15.274 43.120 1.00 86.44 94 GLN A CA 1
ATOM 652 C C . GLN A 1 94 ? -34.209 -15.625 42.392 1.00 86.44 94 GLN A C 1
ATOM 654 O O . GLN A 1 94 ? -34.771 -14.753 41.738 1.00 86.44 94 GLN A O 1
ATOM 659 N N . VAL A 1 95 ? -34.707 -16.864 42.510 1.00 87.12 95 VAL A N 1
ATOM 660 C CA . VAL A 1 95 ? -35.946 -17.301 41.845 1.00 87.12 95 VAL A CA 1
ATOM 661 C C . VAL A 1 95 ? -3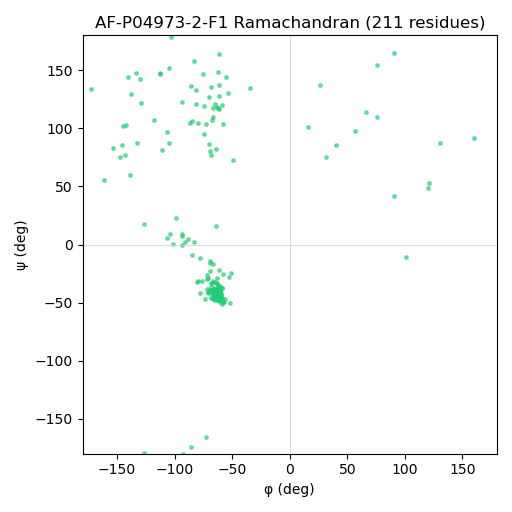7.143 -16.597 42.468 1.00 87.12 95 VAL A C 1
ATOM 663 O O . VAL A 1 95 ? -37.959 -16.042 41.737 1.00 87.12 95 VAL A O 1
ATOM 666 N N . ASP A 1 96 ? -37.205 -16.539 43.798 1.00 88.44 96 ASP A N 1
ATOM 667 C CA . ASP A 1 96 ? -38.259 -15.810 44.510 1.00 88.44 96 ASP A CA 1
ATOM 668 C C . ASP A 1 96 ? -38.237 -14.317 44.152 1.00 88.44 96 ASP A C 1
ATOM 670 O O . ASP A 1 96 ? -39.285 -13.714 43.902 1.00 88.44 96 ASP A O 1
ATOM 674 N N . ARG A 1 97 ? -37.039 -13.719 44.043 1.00 85.69 97 ARG A N 1
ATOM 675 C CA . ARG A 1 97 ? -36.892 -12.326 43.603 1.00 85.69 97 ARG A CA 1
ATOM 676 C C . ARG A 1 97 ? -37.454 -12.130 42.195 1.00 85.69 97 ARG A C 1
ATOM 678 O O . ARG A 1 97 ? -38.289 -11.249 42.026 1.00 85.69 97 ARG A O 1
ATOM 685 N N . LEU A 1 98 ? -37.079 -12.981 41.237 1.00 83.56 98 LEU A N 1
ATOM 686 C CA . LEU A 1 98 ? -37.569 -12.932 39.852 1.00 83.56 98 LEU A CA 1
ATOM 687 C C . LEU A 1 98 ? -39.092 -13.114 39.754 1.00 83.56 98 LEU A C 1
ATOM 689 O O . LEU A 1 98 ? -39.728 -12.485 38.916 1.00 83.56 98 LEU A O 1
ATOM 693 N N . GLN A 1 99 ? -39.695 -13.944 40.609 1.00 83.81 99 GLN A N 1
ATOM 694 C CA . GLN A 1 99 ? -41.152 -14.119 40.648 1.00 83.81 99 GLN A CA 1
ATOM 695 C C . GLN A 1 99 ? -41.888 -12.911 41.242 1.00 83.81 99 GLN A C 1
ATOM 697 O O . GLN A 1 99 ? -43.033 -12.651 40.875 1.00 83.81 99 GLN A O 1
ATOM 702 N N . SER A 1 100 ? -41.248 -12.180 42.159 1.00 87.06 100 SER A N 1
ATOM 703 C CA . SER A 1 100 ? -41.798 -10.959 42.764 1.00 87.06 100 SER A CA 1
ATOM 704 C C . SER A 1 100 ? -41.558 -9.689 41.937 1.00 87.06 100 SER A C 1
ATOM 706 O O . SER A 1 100 ? -42.097 -8.631 42.269 1.00 87.06 100 SER A O 1
ATOM 708 N N . GLU A 1 101 ? -40.740 -9.769 40.882 1.00 85.94 101 GLU A N 1
ATOM 709 C CA . GLU A 1 101 ? -40.376 -8.614 40.067 1.00 85.94 101 GLU A CA 1
ATOM 710 C C . GLU A 1 101 ? -41.578 -8.091 39.252 1.00 85.94 101 GLU A C 1
ATOM 712 O O . GLU A 1 101 ? -42.312 -8.867 38.637 1.00 85.94 101 GLU A O 1
ATOM 717 N N . PRO A 1 102 ? -41.796 -6.762 39.200 1.00 92.25 102 PRO A N 1
ATOM 718 C CA . PRO A 1 102 ? -42.826 -6.168 38.357 1.00 92.25 102 PRO A CA 1
ATOM 719 C C . PRO A 1 102 ? -42.601 -6.423 36.861 1.00 92.25 102 PRO A C 1
ATOM 721 O O . PRO A 1 102 ? -41.474 -6.381 36.366 1.00 92.25 102 PRO A O 1
ATOM 724 N N . GLU A 1 103 ? -43.697 -6.530 36.106 1.00 90.56 103 GLU A N 1
ATOM 725 C CA . GLU A 1 103 ? -43.694 -6.692 34.642 1.00 90.56 103 GLU A CA 1
ATOM 726 C C . GLU A 1 103 ? -42.870 -5.625 33.893 1.00 90.56 103 GLU A C 1
ATOM 728 O O . GLU A 1 103 ? -42.345 -5.893 32.814 1.00 90.56 103 GLU A O 1
ATOM 733 N N . SER A 1 104 ? -42.734 -4.415 34.449 1.00 93.38 104 SER A N 1
ATOM 734 C CA . SER A 1 104 ? -41.885 -3.358 33.887 1.00 93.38 104 SER A CA 1
ATOM 735 C C . SER A 1 104 ? -40.393 -3.701 33.939 1.00 93.38 104 SER A C 1
ATOM 737 O O . SER A 1 104 ? -39.684 -3.439 32.972 1.00 93.38 104 SER A O 1
ATOM 739 N N . ILE A 1 105 ? -39.920 -4.320 35.028 1.00 93.31 105 ILE A N 1
ATOM 740 C CA . ILE A 1 105 ? -38.521 -4.745 35.177 1.00 93.31 105 ILE A CA 1
ATOM 741 C C . ILE A 1 105 ? -38.229 -5.926 34.251 1.00 93.31 105 ILE A C 1
ATOM 743 O O . ILE A 1 105 ? -37.197 -5.925 33.580 1.00 93.31 105 ILE A O 1
ATOM 747 N N . ARG A 1 106 ? -39.156 -6.889 34.144 1.00 92.19 106 ARG A N 1
ATOM 748 C CA . ARG A 1 106 ? -39.040 -8.019 33.209 1.00 92.19 106 ARG A CA 1
ATOM 749 C C . ARG A 1 106 ? -38.892 -7.539 31.763 1.00 92.19 106 ARG A C 1
ATOM 751 O O . ARG A 1 106 ? -37.954 -7.938 31.081 1.00 92.19 106 ARG A O 1
ATOM 758 N N . LYS A 1 107 ? -39.766 -6.627 31.324 1.00 95.12 107 LYS A N 1
ATOM 759 C CA . LYS A 1 107 ? -39.684 -6.022 29.984 1.00 95.12 107 LYS A CA 1
ATOM 760 C C . LYS A 1 107 ? -38.376 -5.269 29.763 1.00 95.12 107 LYS A C 1
ATOM 762 O O . LYS A 1 107 ? -37.780 -5.411 28.707 1.00 95.12 107 LYS A O 1
ATOM 767 N N . TRP A 1 108 ? -37.907 -4.511 30.755 1.00 96.12 108 TRP A N 1
ATOM 768 C CA . TRP A 1 108 ? -36.627 -3.810 30.654 1.00 96.12 108 TRP A CA 1
ATOM 769 C C . TRP A 1 108 ? -35.449 -4.781 30.524 1.00 96.12 108 TRP A C 1
ATOM 771 O O . TRP A 1 108 ? -34.559 -4.542 29.720 1.00 96.12 108 TRP A O 1
ATOM 781 N N . ARG A 1 109 ? -35.441 -5.901 31.259 1.00 94.00 109 ARG A N 1
ATOM 782 C CA . ARG A 1 109 ? -34.417 -6.949 31.106 1.00 94.00 109 ARG A CA 1
ATOM 783 C C . ARG A 1 109 ? -34.426 -7.542 29.703 1.00 94.00 109 ARG A C 1
ATOM 785 O O . ARG A 1 109 ? -33.365 -7.638 29.102 1.00 94.00 109 ARG A O 1
ATOM 792 N N . GLU A 1 110 ? -35.603 -7.902 29.199 1.00 96.06 110 GLU A N 1
ATOM 793 C CA . GLU A 1 110 ? -35.775 -8.425 27.840 1.00 96.06 110 GLU A CA 1
ATOM 794 C C . GLU A 1 110 ? -35.266 -7.419 26.797 1.00 96.06 110 GLU A C 1
ATOM 796 O O . GLU A 1 110 ? -34.424 -7.771 25.976 1.00 96.06 110 GLU A O 1
ATOM 801 N N . GLU A 1 111 ? -35.676 -6.152 26.899 1.00 97.12 111 GLU A N 1
ATOM 802 C CA . GLU A 1 111 ? -35.241 -5.076 26.001 1.00 97.12 111 GLU A CA 1
ATOM 803 C C . GLU A 1 111 ? -33.731 -4.800 26.100 1.00 97.12 111 GLU A C 1
ATOM 805 O O . GLU A 1 111 ? -33.067 -4.588 25.088 1.00 97.12 111 GLU A O 1
ATOM 810 N N . GLN A 1 112 ? -33.151 -4.819 27.305 1.00 98.12 112 GLN A N 1
ATOM 811 C CA . GLN A 1 112 ? -31.708 -4.641 27.490 1.00 98.12 112 GLN A CA 1
ATOM 812 C C . GLN A 1 112 ? -30.911 -5.814 26.923 1.00 98.12 112 GLN A C 1
ATOM 814 O O . GLN A 1 112 ? -29.889 -5.595 26.277 1.00 98.12 112 GLN A O 1
ATOM 819 N N . THR A 1 113 ? -31.361 -7.048 27.150 1.00 96.88 113 THR A N 1
ATOM 820 C CA . THR A 1 113 ? -30.719 -8.237 26.588 1.00 96.88 113 THR A CA 1
ATOM 821 C C . THR A 1 113 ? -30.792 -8.221 25.064 1.00 96.88 113 THR A C 1
ATOM 823 O O . THR A 1 113 ? -29.764 -8.420 24.422 1.00 96.88 113 THR A O 1
ATOM 826 N N . GLU A 1 114 ? -31.950 -7.897 24.483 1.00 97.75 114 GLU A N 1
ATOM 827 C CA . GLU A 1 114 ? -32.110 -7.753 23.031 1.00 97.75 114 GLU A CA 1
ATOM 828 C C . GLU A 1 114 ? -31.216 -6.635 22.471 1.00 97.75 114 GLU A C 1
ATOM 830 O O . GLU A 1 114 ? -30.538 -6.819 21.459 1.00 97.75 114 GLU A O 1
ATOM 835 N N . ARG A 1 115 ? -31.135 -5.486 23.155 1.00 98.00 115 ARG A N 1
ATOM 836 C CA . ARG A 1 115 ? -30.251 -4.380 22.764 1.00 98.00 115 ARG A CA 1
ATOM 837 C C . ARG A 1 115 ? -28.776 -4.778 22.792 1.00 98.00 115 ARG A C 1
ATOM 839 O O . ARG A 1 115 ? -28.040 -4.406 21.881 1.00 98.00 115 ARG A O 1
ATOM 846 N N . LEU A 1 116 ? -28.335 -5.496 23.825 1.00 96.69 116 LEU A N 1
ATOM 847 C CA . LEU A 1 116 ? -26.956 -5.980 23.929 1.00 96.69 116 LEU A CA 1
ATOM 848 C C . LEU A 1 116 ? -26.642 -6.999 22.833 1.00 96.69 116 LEU A C 1
ATOM 850 O O . LEU A 1 116 ? -25.625 -6.868 22.159 1.00 96.69 116 LEU A O 1
ATOM 854 N N . GLU A 1 117 ? -27.543 -7.950 22.583 1.00 97.44 117 GLU A N 1
ATOM 855 C CA . GLU A 1 117 ? -27.387 -8.915 21.493 1.00 97.44 117 GLU A CA 1
ATOM 856 C C . GLU A 1 117 ? -27.315 -8.217 20.125 1.00 97.44 117 GLU A C 1
ATOM 858 O O . GLU A 1 117 ? -26.486 -8.574 19.282 1.00 97.44 117 GLU A O 1
ATOM 863 N N . ALA A 1 118 ? -28.124 -7.176 19.908 1.00 98.06 118 ALA A N 1
ATOM 864 C CA . ALA A 1 118 ? -28.078 -6.368 18.694 1.00 98.06 118 ALA A CA 1
ATOM 865 C C . ALA A 1 118 ? -26.743 -5.617 18.537 1.00 98.06 118 ALA A C 1
ATOM 867 O O . ALA A 1 118 ? -26.210 -5.550 17.425 1.00 98.06 118 ALA A O 1
ATOM 868 N N . LEU A 1 119 ? -26.179 -5.083 19.628 1.00 97.94 119 LEU A N 1
ATOM 869 C CA . LEU A 1 119 ? -24.858 -4.445 19.624 1.00 97.94 119 LEU A CA 1
ATOM 870 C C . LEU A 1 119 ? -23.746 -5.453 19.314 1.00 97.94 119 LEU A C 1
ATOM 872 O O . LEU A 1 119 ? -22.919 -5.180 18.446 1.00 97.94 119 LEU A O 1
ATOM 876 N N . ASP A 1 120 ? -23.760 -6.635 19.930 1.00 98.06 120 ASP A N 1
ATOM 877 C CA . ASP A 1 120 ? -22.783 -7.696 19.659 1.00 98.06 120 ASP A CA 1
ATOM 878 C C . ASP A 1 120 ? -22.889 -8.216 18.219 1.00 98.06 120 ASP A C 1
ATOM 880 O O . ASP A 1 120 ? -21.885 -8.458 17.542 1.00 98.06 120 ASP A O 1
ATOM 884 N N . ALA A 1 121 ? -24.110 -8.370 17.699 1.00 98.31 121 ALA A N 1
ATOM 885 C CA . ALA A 1 121 ? -24.337 -8.741 16.307 1.00 98.31 121 ALA A CA 1
ATOM 886 C C . ALA A 1 121 ? -23.824 -7.665 15.337 1.00 98.31 121 ALA A C 1
ATOM 888 O O . ALA A 1 121 ? -23.172 -7.996 14.343 1.00 98.31 121 ALA A O 1
ATOM 889 N N . ASN A 1 122 ? -24.079 -6.387 15.629 1.00 98.31 122 ASN A N 1
ATOM 890 C CA . ASN A 1 122 ? -23.585 -5.272 14.829 1.00 98.31 122 ASN A CA 1
ATOM 891 C C . ASN A 1 122 ? -22.053 -5.164 14.879 1.00 98.31 122 ASN A C 1
ATOM 893 O O . ASN A 1 122 ? -21.430 -5.000 13.833 1.00 98.31 122 ASN A O 1
ATOM 897 N N . SER A 1 123 ? -21.453 -5.330 16.059 1.00 98.25 123 SER A N 1
ATOM 898 C CA . SER A 1 123 ? -20.003 -5.323 16.265 1.00 98.25 123 SER A CA 1
ATOM 899 C C . SER A 1 123 ? -19.317 -6.412 15.436 1.00 98.25 123 SER A C 1
ATOM 901 O O . SER A 1 123 ? -18.457 -6.112 14.608 1.00 98.25 123 SER A O 1
ATOM 903 N N . ARG A 1 124 ? -19.790 -7.664 15.535 1.00 98.19 124 ARG A N 1
ATOM 904 C CA . ARG A 1 124 ? -19.266 -8.782 14.726 1.00 98.19 124 ARG A CA 1
ATOM 905 C C . ARG A 1 124 ? -19.405 -8.536 13.226 1.00 98.19 124 ARG A C 1
ATOM 907 O O . ARG A 1 124 ? -18.522 -8.912 12.458 1.00 98.19 124 ARG A O 1
ATOM 914 N N . LYS A 1 125 ? -20.511 -7.919 12.799 1.00 98.44 125 LYS A N 1
ATOM 915 C CA . LYS A 1 125 ? -20.726 -7.566 11.393 1.00 98.44 125 LYS A CA 1
ATOM 916 C C . LYS A 1 125 ? -19.718 -6.512 10.924 1.00 98.44 125 LYS A C 1
ATOM 918 O O . LYS A 1 125 ? -19.104 -6.713 9.882 1.00 98.44 125 LYS A O 1
ATOM 923 N N . GLN A 1 126 ? -19.518 -5.438 11.687 1.00 98.50 126 GLN A N 1
ATOM 924 C CA . GLN A 1 126 ? -18.551 -4.390 11.342 1.00 98.50 126 GLN A CA 1
ATOM 925 C C . GLN A 1 126 ? -17.114 -4.921 11.319 1.00 98.50 126 GLN A C 1
ATOM 927 O O . GLN A 1 126 ? -16.372 -4.628 10.384 1.00 98.50 126 GLN A O 1
ATOM 932 N N . GLU A 1 127 ? -16.733 -5.753 12.292 1.00 97.94 127 GLU A N 1
ATOM 933 C CA . GLU A 1 127 ? -15.413 -6.390 12.310 1.00 97.94 127 GLU A CA 1
ATOM 934 C C . GLU A 1 127 ? -15.199 -7.260 11.064 1.00 97.94 127 GLU A C 1
ATOM 936 O O . GLU A 1 127 ? -14.160 -7.165 10.407 1.00 97.94 127 GLU A O 1
ATOM 941 N N . ALA A 1 128 ? -16.193 -8.076 10.696 1.00 98.62 128 ALA A N 1
ATOM 942 C CA . ALA A 1 128 ? -16.128 -8.909 9.501 1.00 98.62 128 ALA A CA 1
ATOM 943 C C . ALA A 1 128 ? -16.018 -8.071 8.215 1.00 98.62 128 ALA A C 1
ATOM 945 O O . ALA A 1 128 ? -15.177 -8.373 7.369 1.00 98.62 128 ALA A O 1
ATOM 946 N N . GLU A 1 129 ? -16.806 -7.000 8.086 1.00 98.56 129 GLU A N 1
ATOM 947 C CA . GLU A 1 129 ? -16.768 -6.088 6.936 1.00 98.56 129 GLU A CA 1
ATOM 948 C C . GLU A 1 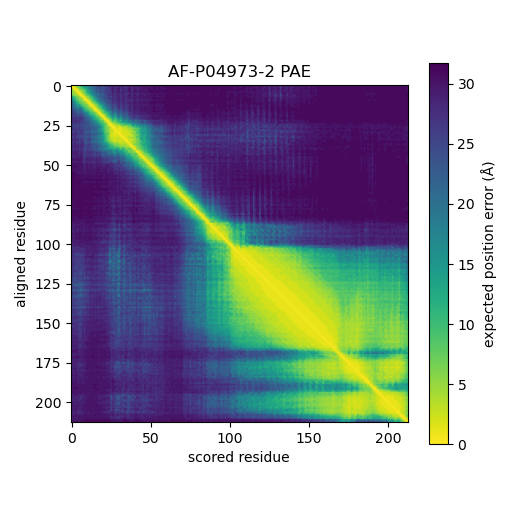129 ? -15.421 -5.358 6.822 1.00 98.56 129 GLU A C 1
ATOM 950 O O . GLU A 1 129 ? -14.856 -5.255 5.731 1.00 98.56 129 GLU A O 1
ATOM 955 N N . TRP A 1 130 ? -14.858 -4.880 7.934 1.00 98.38 130 TRP A N 1
ATOM 956 C CA . TRP A 1 130 ? -13.540 -4.240 7.932 1.00 98.38 130 TRP A CA 1
ATOM 957 C C . TRP A 1 130 ? -12.418 -5.222 7.639 1.00 98.38 130 TRP A C 1
ATOM 959 O O . TRP A 1 130 ? -11.483 -4.879 6.915 1.00 98.38 130 TRP A O 1
ATOM 969 N N . LYS A 1 131 ? -12.523 -6.455 8.133 1.00 98.69 131 LYS A N 1
ATOM 970 C CA . LYS A 1 131 ? -11.574 -7.516 7.808 1.00 98.69 131 LYS A CA 1
ATOM 971 C C . LYS A 1 131 ? -11.626 -7.877 6.326 1.00 98.69 131 LYS A C 1
ATOM 973 O O . LYS A 1 131 ? -10.576 -7.986 5.699 1.00 98.69 131 LYS A O 1
ATOM 978 N N . GLU A 1 132 ? -12.819 -8.020 5.751 1.00 98.69 132 GLU A N 1
ATOM 979 C CA . GLU A 1 132 ? -12.991 -8.265 4.316 1.00 98.69 132 GLU A CA 1
ATOM 980 C C . GLU A 1 132 ? -12.420 -7.109 3.488 1.00 98.69 132 GLU A C 1
ATOM 982 O O . GLU A 1 132 ? -11.659 -7.337 2.547 1.00 98.69 132 GLU A O 1
ATOM 987 N N . LYS A 1 133 ? -12.718 -5.864 3.874 1.00 98.75 133 LYS A N 1
ATOM 988 C CA . LYS A 1 133 ? -12.183 -4.673 3.210 1.00 98.75 133 LYS A CA 1
ATOM 989 C C . LYS A 1 133 ? -10.654 -4.628 3.264 1.00 98.75 133 LYS A C 1
ATOM 991 O O . LYS A 1 133 ? -10.029 -4.395 2.235 1.00 98.75 133 LYS A O 1
ATOM 996 N N . ALA A 1 134 ? -10.056 -4.897 4.423 1.00 98.62 134 ALA A N 1
ATOM 997 C CA . ALA A 1 134 ? -8.604 -4.916 4.584 1.00 98.62 134 ALA A CA 1
ATOM 998 C C . ALA A 1 134 ? -7.937 -6.011 3.735 1.00 98.62 134 ALA A C 1
ATOM 1000 O O . ALA A 1 134 ? -6.911 -5.760 3.107 1.00 98.62 134 ALA A O 1
ATOM 1001 N N . ILE A 1 135 ? -8.534 -7.208 3.674 1.00 98.75 135 ILE A N 1
ATOM 1002 C CA . ILE A 1 135 ? -8.050 -8.301 2.816 1.00 98.75 135 ILE A CA 1
ATOM 1003 C C . ILE A 1 135 ? -8.118 -7.886 1.344 1.00 98.75 135 ILE A C 1
ATOM 1005 O O . ILE A 1 135 ? -7.132 -8.009 0.621 1.00 98.75 135 ILE A O 1
ATOM 1009 N N . LYS A 1 136 ? -9.252 -7.329 0.910 1.00 98.81 136 LYS A N 1
ATOM 1010 C CA . LYS A 1 136 ? -9.440 -6.883 -0.471 1.00 98.81 136 LYS A CA 1
ATOM 1011 C C . LYS A 1 136 ? -8.453 -5.783 -0.867 1.00 98.81 136 LYS A C 1
ATOM 1013 O O . LYS A 1 136 ? -7.855 -5.860 -1.934 1.00 98.81 136 LYS A O 1
ATOM 1018 N N . GLU A 1 137 ? -8.256 -4.776 -0.018 1.00 98.69 137 GLU A N 1
ATOM 1019 C CA . GLU A 1 137 ? -7.292 -3.698 -0.271 1.00 98.69 137 GLU A CA 1
ATOM 1020 C C . GLU A 1 137 ? -5.851 -4.224 -0.363 1.00 98.69 137 GLU A C 1
ATOM 1022 O O . GLU A 1 137 ? -5.068 -3.747 -1.190 1.00 98.69 137 GLU A O 1
ATOM 1027 N N . LEU A 1 138 ? -5.505 -5.235 0.442 1.00 98.50 138 LEU A N 1
ATOM 1028 C CA . LEU A 1 138 ? -4.199 -5.887 0.394 1.00 98.50 138 LEU A CA 1
ATOM 1029 C C . LEU A 1 138 ? -3.997 -6.664 -0.915 1.00 98.50 138 LEU A C 1
ATOM 1031 O O . LEU A 1 138 ? -2.958 -6.513 -1.563 1.00 98.50 138 LEU A O 1
ATOM 1035 N N . ASP A 1 139 ? -4.993 -7.438 -1.342 1.00 98.75 139 ASP A N 1
ATOM 1036 C CA . ASP A 1 139 ? -4.957 -8.169 -2.613 1.00 98.75 139 ASP A CA 1
ATOM 1037 C C . ASP A 1 139 ? -4.864 -7.212 -3.812 1.00 98.75 139 ASP A C 1
ATOM 1039 O O . ASP A 1 139 ? -4.051 -7.409 -4.720 1.00 98.75 139 ASP A O 1
ATOM 1043 N N . GLU A 1 140 ? -5.634 -6.121 -3.796 1.00 98.75 140 GLU A N 1
ATOM 1044 C CA . GLU A 1 140 ? -5.557 -5.062 -4.807 1.00 98.75 140 GLU A CA 1
ATOM 1045 C C . GLU A 1 140 ? -4.178 -4.390 -4.837 1.00 98.75 140 GLU A C 1
ATOM 1047 O O . GLU A 1 140 ? -3.670 -4.050 -5.912 1.00 98.75 140 GLU A O 1
ATOM 1052 N N . TRP A 1 141 ? -3.546 -4.191 -3.676 1.00 98.69 141 TRP A N 1
ATOM 1053 C CA . TRP A 1 141 ? -2.193 -3.652 -3.605 1.00 98.69 141 TRP A CA 1
ATOM 1054 C C . TRP A 1 141 ? -1.178 -4.604 -4.237 1.00 98.69 141 TRP A C 1
ATOM 1056 O O . TRP A 1 141 ? -0.391 -4.157 -5.072 1.00 98.69 141 TRP A O 1
ATOM 1066 N N . TYR A 1 142 ? -1.223 -5.901 -3.918 1.00 98.56 142 TYR A N 1
ATOM 1067 C CA . TYR A 1 142 ? -0.338 -6.895 -4.533 1.00 98.56 142 TYR A CA 1
ATOM 1068 C C . TYR A 1 142 ? -0.540 -6.998 -6.047 1.00 98.56 142 TYR A C 1
ATOM 1070 O O . TYR A 1 142 ? 0.445 -7.024 -6.786 1.00 98.56 142 TYR A O 1
ATOM 1078 N N . ALA A 1 143 ? -1.788 -6.984 -6.522 1.00 98.75 143 ALA A N 1
ATOM 1079 C CA . ALA A 1 143 ? -2.089 -6.980 -7.952 1.00 98.75 143 ALA A CA 1
ATOM 1080 C C . ALA A 1 143 ? -1.499 -5.744 -8.651 1.00 98.75 143 ALA A C 1
ATOM 1082 O O . ALA A 1 143 ? -0.837 -5.862 -9.683 1.00 98.75 143 ALA A O 1
ATOM 1083 N N . ARG A 1 144 ? -1.664 -4.557 -8.052 1.00 98.62 144 ARG A N 1
ATOM 1084 C CA . ARG A 1 144 ? -1.091 -3.308 -8.571 1.00 98.62 144 ARG A CA 1
ATOM 1085 C C . ARG A 1 144 ? 0.438 -3.332 -8.561 1.00 98.62 144 ARG A C 1
ATOM 1087 O O . ARG A 1 144 ? 1.059 -2.828 -9.493 1.00 98.62 144 ARG A O 1
ATOM 1094 N N . GLN A 1 145 ? 1.052 -3.887 -7.518 1.00 98.75 145 GLN A N 1
ATOM 1095 C CA . GLN A 1 145 ? 2.506 -4.031 -7.429 1.00 98.75 145 GLN A CA 1
ATOM 1096 C C . GLN A 1 145 ? 3.046 -4.949 -8.525 1.00 98.75 145 GLN A C 1
ATOM 1098 O O . GLN A 1 145 ? 3.998 -4.572 -9.208 1.00 98.75 145 GLN A O 1
ATOM 1103 N N . ASP A 1 146 ? 2.435 -6.120 -8.727 1.00 98.50 146 ASP A N 1
ATOM 1104 C CA . ASP A 1 146 ? 2.851 -7.027 -9.797 1.00 98.50 146 ASP A CA 1
ATOM 1105 C C . ASP A 1 146 ? 2.664 -6.374 -11.170 1.00 98.50 146 ASP A C 1
ATOM 1107 O O . ASP A 1 146 ? 3.605 -6.357 -11.959 1.00 98.50 146 ASP A O 1
ATOM 1111 N N . GLU A 1 147 ? 1.530 -5.716 -11.429 1.00 98.62 147 GLU A N 1
ATOM 1112 C CA . GLU A 1 147 ? 1.308 -4.988 -12.684 1.00 98.62 147 GLU A CA 1
ATOM 1113 C C . GLU A 1 147 ? 2.401 -3.934 -12.937 1.00 98.62 147 GLU A C 1
ATOM 1115 O O . GLU A 1 147 ? 2.983 -3.881 -14.025 1.00 98.62 147 GLU A O 1
ATOM 1120 N N . GLN A 1 148 ? 2.739 -3.120 -11.931 1.00 98.69 148 GLN A N 1
ATOM 1121 C CA . GLN A 1 148 ? 3.801 -2.116 -12.048 1.00 98.69 148 GLN A CA 1
ATOM 1122 C C . GLN A 1 148 ? 5.174 -2.751 -12.277 1.00 98.69 148 GLN A C 1
ATOM 1124 O O . GLN A 1 148 ? 5.965 -2.251 -13.085 1.00 98.69 148 GLN A O 1
ATOM 1129 N N . LEU A 1 149 ? 5.461 -3.871 -11.614 1.00 98.62 149 LEU A N 1
ATOM 1130 C CA . LEU A 1 149 ? 6.699 -4.615 -11.806 1.00 98.62 149 LEU A CA 1
ATOM 1131 C C . LEU A 1 149 ? 6.785 -5.196 -13.222 1.00 98.62 149 LEU A C 1
ATOM 1133 O O . LEU A 1 149 ? 7.822 -5.054 -13.873 1.00 98.62 149 LEU A O 1
ATOM 1137 N N . GLN A 1 150 ? 5.715 -5.817 -13.724 1.00 98.62 150 GLN A N 1
ATOM 1138 C CA . GLN A 1 150 ? 5.665 -6.357 -15.083 1.00 98.62 150 GLN A CA 1
ATOM 1139 C C . GLN A 1 150 ? 5.783 -5.246 -16.124 1.00 98.62 150 GLN A C 1
ATOM 1141 O O . GLN A 1 150 ? 6.569 -5.371 -17.063 1.00 98.62 150 GLN A O 1
ATOM 1146 N N . LYS A 1 151 ? 5.086 -4.122 -15.930 1.00 98.56 151 LYS A N 1
ATOM 1147 C CA . LYS A 1 151 ? 5.196 -2.942 -16.794 1.00 98.56 151 LYS A CA 1
ATOM 1148 C C . LYS A 1 151 ? 6.620 -2.397 -16.823 1.00 98.56 151 LYS A C 1
ATOM 1150 O O . LYS A 1 151 ? 7.138 -2.110 -17.899 1.00 98.56 151 LYS A O 1
ATOM 1155 N N . THR A 1 152 ? 7.272 -2.298 -15.666 1.00 98.31 152 THR A N 1
ATOM 1156 C CA . THR A 1 152 ? 8.665 -1.842 -15.557 1.00 98.31 152 THR A CA 1
ATOM 1157 C C . THR A 1 152 ? 9.616 -2.812 -16.253 1.00 98.31 152 THR A C 1
ATOM 1159 O O . THR A 1 152 ? 10.461 -2.388 -17.034 1.00 98.31 152 THR A O 1
ATOM 1162 N N . LYS A 1 153 ? 9.452 -4.126 -16.050 1.00 98.56 153 LYS A N 1
ATOM 1163 C CA . LYS A 1 153 ? 10.241 -5.155 -16.747 1.00 98.56 153 LYS A CA 1
ATOM 1164 C C . LYS A 1 153 ? 10.059 -5.087 -18.263 1.00 98.56 153 LYS A C 1
ATOM 1166 O O . LYS A 1 153 ? 11.046 -5.161 -18.989 1.00 98.56 153 LYS A O 1
ATOM 1171 N N . ALA A 1 154 ? 8.822 -4.947 -18.735 1.00 98.50 154 ALA A N 1
ATOM 1172 C CA . ALA A 1 154 ? 8.510 -4.840 -20.155 1.00 98.50 154 ALA A CA 1
ATOM 1173 C C . ALA A 1 154 ? 9.089 -3.556 -20.763 1.00 98.50 154 ALA A C 1
ATOM 1175 O O . ALA A 1 154 ? 9.703 -3.613 -21.824 1.00 98.50 154 ALA A O 1
ATOM 1176 N N . ASN A 1 155 ? 8.956 -2.421 -20.070 1.00 98.38 155 ASN A N 1
ATOM 1177 C CA . ASN A 1 155 ? 9.530 -1.150 -20.502 1.00 98.38 155 ASN A CA 1
ATOM 1178 C C . ASN A 1 155 ? 11.061 -1.212 -20.560 1.00 98.38 155 ASN A C 1
ATOM 1180 O O . ASN A 1 155 ? 11.628 -0.862 -21.585 1.00 98.38 155 ASN A O 1
ATOM 1184 N N . ASN A 1 156 ? 11.714 -1.739 -19.520 1.00 98.31 156 ASN A N 1
ATOM 1185 C CA . ASN A 1 156 ? 13.166 -1.912 -19.498 1.00 98.31 156 ASN A CA 1
ATOM 1186 C C . ASN A 1 156 ? 13.644 -2.836 -20.622 1.00 98.31 156 ASN A C 1
ATOM 1188 O O . ASN A 1 156 ? 14.642 -2.540 -21.266 1.00 98.31 156 ASN A O 1
ATOM 1192 N N . ARG A 1 157 ? 12.923 -3.933 -20.895 1.00 98.31 157 ARG A N 1
ATOM 1193 C CA . ARG A 1 157 ? 13.258 -4.835 -22.005 1.00 98.31 157 ARG A CA 1
ATOM 1194 C C . ARG A 1 157 ? 13.126 -4.141 -23.358 1.00 98.31 157 ARG A C 1
ATOM 1196 O O . ARG A 1 157 ? 14.031 -4.255 -24.168 1.00 98.31 157 ARG A O 1
ATOM 1203 N N . ALA A 1 158 ? 12.028 -3.424 -23.587 1.00 97.94 158 ALA A N 1
ATOM 1204 C CA . ALA A 1 158 ? 11.810 -2.698 -24.835 1.00 97.94 158 ALA A CA 1
ATOM 1205 C C . ALA A 1 158 ? 12.820 -1.553 -25.018 1.00 97.94 158 ALA A C 1
ATOM 1207 O O . ALA A 1 158 ? 13.284 -1.318 -26.128 1.00 97.94 158 ALA A O 1
ATOM 1208 N N . ALA A 1 159 ? 13.178 -0.855 -23.937 1.00 97.19 159 ALA A N 1
ATOM 1209 C CA . ALA A 1 159 ? 14.195 0.189 -23.954 1.00 97.19 159 ALA A CA 1
ATOM 1210 C C . ALA A 1 159 ? 15.586 -0.381 -24.263 1.00 97.19 159 ALA A C 1
ATOM 1212 O O . ALA A 1 159 ? 16.299 0.199 -25.074 1.00 97.19 159 ALA A O 1
ATOM 1213 N N . GLU A 1 160 ? 15.945 -1.521 -23.667 1.00 97.31 160 GLU A N 1
ATOM 1214 C CA . GLU A 1 160 ? 17.205 -2.215 -23.954 1.00 97.31 160 GLU A CA 1
ATOM 1215 C C . GLU A 1 160 ? 17.247 -2.724 -25.399 1.00 97.31 160 GLU A C 1
ATOM 1217 O O . GLU A 1 160 ? 18.226 -2.502 -26.100 1.00 97.31 160 GLU A O 1
ATOM 1222 N N . GLU A 1 161 ? 16.172 -3.347 -25.884 1.00 96.94 161 GLU A N 1
ATOM 1223 C CA . GLU A 1 161 ? 16.074 -3.805 -27.273 1.00 96.94 161 GLU A CA 1
ATOM 1224 C C . GLU A 1 161 ? 16.188 -2.633 -28.259 1.00 96.94 161 GLU A C 1
ATOM 1226 O O . GLU A 1 161 ? 16.946 -2.704 -29.223 1.00 96.94 161 GLU A O 1
ATOM 1231 N N . ALA A 1 162 ? 15.500 -1.519 -27.995 1.00 94.62 162 ALA A N 1
ATOM 1232 C CA . ALA A 1 162 ? 15.612 -0.308 -28.804 1.00 94.62 162 ALA A CA 1
ATOM 1233 C C . ALA A 1 162 ? 17.024 0.301 -28.754 1.00 94.62 162 ALA A C 1
ATOM 1235 O O . ALA A 1 162 ? 17.515 0.783 -29.772 1.00 94.62 162 ALA A O 1
ATOM 1236 N N . PHE A 1 163 ? 17.680 0.268 -27.592 1.00 91.88 163 PHE A N 1
ATOM 1237 C CA . PHE A 1 163 ? 19.053 0.737 -27.422 1.00 91.88 163 PHE A CA 1
ATOM 1238 C C . PHE A 1 163 ? 20.049 -0.125 -28.206 1.00 91.88 163 PHE A C 1
ATOM 1240 O O . PHE A 1 163 ? 20.898 0.418 -28.910 1.00 91.88 163 PHE A O 1
ATOM 1247 N N . VAL A 1 164 ? 19.919 -1.452 -28.139 1.00 91.62 164 VAL A N 1
ATOM 1248 C CA . VAL A 1 164 ? 20.736 -2.387 -28.925 1.00 91.62 164 VAL A CA 1
ATOM 1249 C C . VAL A 1 164 ? 20.503 -2.172 -30.420 1.00 91.62 164 VAL A C 1
ATOM 1251 O O . VAL A 1 164 ? 21.472 -2.019 -31.159 1.00 91.62 164 VAL A O 1
ATOM 1254 N N . ASN A 1 165 ? 19.246 -2.055 -30.859 1.00 91.00 165 ASN A N 1
ATOM 1255 C CA . ASN A 1 165 ? 18.919 -1.801 -32.262 1.00 91.00 165 ASN A CA 1
ATOM 1256 C C . ASN A 1 165 ? 19.505 -0.467 -32.770 1.00 91.00 165 ASN A C 1
ATOM 1258 O O . ASN A 1 165 ? 20.082 -0.451 -33.851 1.00 91.00 165 ASN A O 1
ATOM 1262 N N . ASP A 1 166 ? 19.438 0.635 -32.006 1.00 87.31 166 ASP A N 1
ATOM 1263 C CA . ASP A 1 166 ? 20.062 1.923 -32.396 1.00 87.31 166 ASP A CA 1
ATOM 1264 C C . ASP A 1 166 ? 21.597 1.834 -32.500 1.00 87.31 166 ASP A C 1
ATOM 1266 O O . ASP A 1 166 ? 22.220 2.565 -33.274 1.00 87.31 166 ASP A O 1
ATOM 1270 N N . ILE A 1 167 ? 22.225 0.941 -31.729 1.00 85.25 167 ILE A N 1
ATOM 1271 C CA . ILE A 1 167 ? 23.671 0.694 -31.797 1.00 85.25 167 ILE A CA 1
ATOM 1272 C C . ILE A 1 167 ? 24.037 -0.172 -33.010 1.00 85.25 167 ILE A C 1
ATOM 1274 O O . ILE A 1 167 ? 25.055 0.101 -33.657 1.00 85.25 167 ILE A O 1
ATOM 1278 N N . GLU A 1 168 ? 23.246 -1.211 -33.296 1.00 86.31 168 GLU A N 1
ATOM 1279 C CA . GLU A 1 168 ? 23.473 -2.156 -34.397 1.00 86.31 168 GLU A CA 1
ATOM 1280 C C . GLU A 1 168 ? 23.107 -1.582 -35.774 1.00 86.31 168 GLU A C 1
ATOM 1282 O O . GLU A 1 168 ? 23.773 -1.915 -36.758 1.00 86.31 168 GLU A O 1
ATOM 1287 N N . GLU A 1 169 ? 22.108 -0.693 -35.854 1.00 85.19 169 GLU A N 1
ATOM 1288 C CA . GLU A 1 169 ? 21.691 0.029 -37.065 1.00 85.19 169 GLU A CA 1
ATOM 1289 C C . GLU A 1 169 ? 22.821 0.965 -37.544 1.00 85.19 169 GLU A C 1
ATOM 1291 O O . GLU A 1 169 ? 22.885 2.164 -37.265 1.00 85.19 169 GLU A O 1
ATOM 1296 N N . SER A 1 170 ? 23.777 0.387 -38.269 1.00 79.62 170 SER A N 1
ATOM 1297 C CA . SER A 1 170 ? 24.977 1.056 -38.762 1.00 79.62 170 SER A CA 1
ATOM 1298 C C . SER A 1 170 ? 24.852 1.337 -40.255 1.00 79.62 170 SER A C 1
ATOM 1300 O O . SER A 1 170 ? 25.323 0.567 -41.093 1.00 79.62 170 SER A O 1
ATOM 1302 N N . SER A 1 171 ? 24.268 2.484 -40.592 1.00 81.00 171 SER A N 1
ATOM 1303 C CA . SER A 1 171 ? 24.356 3.043 -41.944 1.00 81.00 171 SER A CA 1
ATOM 1304 C C . SER A 1 171 ? 25.686 3.793 -42.133 1.00 81.00 171 SER A C 1
ATOM 1306 O O . SER A 1 171 ? 26.042 4.595 -41.267 1.00 81.00 171 SER A O 1
ATOM 1308 N N . PRO A 1 172 ? 26.422 3.579 -43.242 1.00 80.88 172 PRO A N 1
ATOM 1309 C CA . PRO A 1 172 ? 27.628 4.350 -43.540 1.00 80.88 172 PRO A CA 1
ATOM 1310 C C . PRO A 1 172 ? 27.346 5.860 -43.513 1.00 80.88 172 PRO A C 1
ATOM 1312 O O . PRO A 1 172 ? 26.387 6.315 -44.138 1.00 80.88 172 PRO A O 1
ATOM 1315 N N . GLY A 1 173 ? 28.167 6.633 -42.799 1.00 80.44 173 GLY A N 1
ATOM 1316 C CA . GLY A 1 173 ? 28.042 8.091 -42.668 1.00 80.44 173 GLY A CA 1
ATOM 1317 C C . GLY A 1 173 ? 27.407 8.590 -41.359 1.00 80.44 173 GLY A C 1
ATOM 1318 O O . GLY A 1 173 ? 27.481 9.788 -41.078 1.00 80.44 173 GLY A O 1
ATOM 1319 N N . THR A 1 174 ? 26.820 7.719 -40.524 1.00 83.38 174 THR A N 1
ATOM 1320 C CA . THR A 1 174 ? 26.219 8.101 -39.221 1.00 83.38 174 THR A CA 1
ATOM 1321 C C . THR A 1 174 ? 27.182 7.958 -38.032 1.00 83.38 174 THR A C 1
ATOM 1323 O O . THR A 1 174 ? 26.801 8.120 -36.869 1.00 83.38 174 THR A O 1
ATOM 1326 N N . GLU A 1 175 ? 28.462 7.661 -38.272 1.00 83.62 175 GLU A N 1
ATOM 1327 C CA . GLU A 1 175 ? 29.440 7.345 -37.223 1.00 83.62 175 GLU A CA 1
ATOM 1328 C C . GLU A 1 175 ? 29.646 8.514 -36.250 1.00 83.62 175 GLU A C 1
ATOM 1330 O O . GLU A 1 175 ? 29.694 8.320 -35.032 1.00 83.62 175 GLU A O 1
ATOM 1335 N N . TRP A 1 176 ? 29.703 9.745 -36.765 1.00 84.62 176 TRP A N 1
ATOM 1336 C CA . TRP A 1 176 ? 29.846 10.943 -35.934 1.00 84.62 176 TRP A CA 1
ATOM 1337 C C . TRP A 1 176 ? 28.587 11.270 -35.131 1.00 84.62 176 TRP A C 1
ATOM 1339 O O . TRP A 1 176 ? 28.699 11.804 -34.026 1.00 84.62 176 TRP A O 1
ATOM 1349 N N . GLU A 1 177 ? 27.400 10.912 -35.625 1.00 84.31 177 GLU A N 1
ATOM 1350 C CA . GLU A 1 177 ? 26.156 11.079 -34.872 1.00 84.31 177 GLU A CA 1
ATOM 1351 C C . GLU A 1 177 ? 26.154 10.201 -33.619 1.00 84.31 177 GLU A C 1
ATOM 1353 O O . GLU A 1 177 ? 25.801 10.679 -32.539 1.00 84.31 177 GLU A O 1
ATOM 1358 N N . ARG A 1 178 ? 26.628 8.952 -33.731 1.00 84.94 178 ARG A N 1
ATOM 1359 C CA . ARG A 1 178 ? 26.773 8.028 -32.594 1.00 84.94 178 ARG A CA 1
ATOM 1360 C C . ARG A 1 178 ? 27.758 8.555 -31.552 1.00 84.94 178 ARG A C 1
ATOM 1362 O O . ARG A 1 178 ? 27.433 8.609 -30.367 1.00 84.94 178 ARG A O 1
ATOM 1369 N N . VAL A 1 179 ? 28.929 9.031 -31.984 1.00 85.25 179 VAL A N 1
ATOM 1370 C CA . VAL A 1 179 ? 29.910 9.668 -31.081 1.00 85.25 179 VAL A CA 1
ATOM 1371 C C . VAL A 1 179 ? 29.302 10.890 -30.389 1.00 85.25 179 VAL A C 1
ATOM 1373 O O . VAL A 1 179 ? 29.483 11.080 -29.186 1.00 85.25 179 VAL A O 1
ATOM 1376 N N . ALA A 1 180 ? 28.546 11.708 -31.124 1.00 85.25 180 ALA A N 1
ATOM 1377 C CA . ALA A 1 180 ? 27.904 12.890 -30.573 1.00 85.25 180 ALA A CA 1
ATOM 1378 C C . ALA A 1 180 ? 26.796 12.556 -29.554 1.00 85.25 180 ALA A C 1
ATOM 1380 O O . ALA A 1 180 ? 26.637 13.311 -28.599 1.00 85.25 180 ALA A O 1
ATOM 1381 N N . ARG A 1 181 ? 26.058 11.444 -29.698 1.00 85.25 181 ARG A N 1
ATOM 1382 C CA . ARG A 1 181 ? 25.060 10.997 -28.697 1.00 85.25 181 ARG A CA 1
ATOM 1383 C C . ARG A 1 181 ? 25.691 10.652 -27.346 1.00 85.25 181 ARG A C 1
ATOM 1385 O O . ARG A 1 181 ? 25.088 10.915 -26.312 1.00 85.25 181 ARG A O 1
ATOM 1392 N N . LEU A 1 182 ? 26.911 10.116 -27.349 1.00 87.69 182 LEU A N 1
ATOM 1393 C CA . LEU A 1 182 ? 27.659 9.783 -26.129 1.00 87.69 182 LEU A CA 1
ATOM 1394 C C . LEU A 1 182 ? 28.299 11.010 -25.459 1.00 87.69 182 LEU A C 1
ATOM 1396 O O . LEU A 1 182 ? 28.790 10.926 -24.332 1.00 87.69 182 LEU A O 1
ATOM 1400 N N . CYS A 1 183 ? 28.325 12.152 -26.148 1.00 87.00 183 CYS A N 1
ATOM 1401 C CA . CYS A 1 183 ? 28.934 13.375 -25.648 1.00 87.00 183 CYS A CA 1
ATOM 1402 C C . CYS A 1 183 ? 27.903 14.264 -24.941 1.00 87.00 183 CYS A C 1
ATOM 1404 O O . CYS A 1 183 ? 26.941 14.735 -25.545 1.00 87.00 183 CYS A O 1
ATOM 1406 N N . ASP A 1 184 ? 28.158 14.593 -23.672 1.00 83.69 184 ASP A N 1
ATOM 1407 C CA . ASP A 1 184 ? 27.368 15.591 -22.946 1.00 83.69 184 ASP A CA 1
ATOM 1408 C C . ASP A 1 184 ? 27.688 17.016 -23.444 1.00 83.69 184 ASP A C 1
ATOM 1410 O O . ASP A 1 184 ? 28.719 17.629 -23.123 1.00 83.69 184 ASP A O 1
ATOM 1414 N N . PHE A 1 185 ? 26.780 17.572 -24.246 1.00 83.00 185 PHE A N 1
ATOM 1415 C CA . PHE A 1 185 ? 26.862 18.947 -24.743 1.00 83.00 185 PHE A CA 1
ATOM 1416 C C . PHE A 1 185 ? 26.223 19.986 -23.818 1.00 83.00 185 PHE A C 1
ATOM 1418 O O . PHE A 1 185 ? 26.223 21.168 -24.163 1.00 83.00 185 PHE A O 1
ATOM 1425 N N . ASN A 1 186 ? 25.748 19.609 -22.626 1.00 83.75 186 ASN A N 1
ATOM 1426 C CA . ASN A 1 186 ? 25.199 20.576 -21.686 1.00 83.75 186 ASN A CA 1
ATOM 1427 C C . ASN A 1 186 ? 26.267 21.639 -21.336 1.00 83.75 186 ASN A C 1
ATOM 1429 O O . ASN A 1 186 ? 27.339 21.298 -20.820 1.00 83.75 186 ASN A O 1
ATOM 1433 N N . PRO A 1 187 ? 26.029 22.938 -21.602 1.00 77.56 187 PRO A N 1
ATOM 1434 C CA . PRO A 1 187 ? 26.970 23.999 -21.245 1.00 77.56 187 PRO A CA 1
ATOM 1435 C C . PRO A 1 187 ? 27.110 24.178 -19.726 1.00 77.56 187 PRO A C 1
ATOM 1437 O O . PRO A 1 187 ? 28.068 24.796 -19.275 1.00 77.56 187 PRO A O 1
ATOM 1440 N N . LYS A 1 188 ? 26.169 23.643 -18.936 1.00 80.44 188 LYS A N 1
ATOM 1441 C CA . LYS A 1 188 ? 26.191 23.630 -17.466 1.00 80.44 188 LYS A CA 1
ATOM 1442 C C . LYS A 1 188 ? 26.794 22.357 -16.877 1.00 80.44 188 LYS A C 1
ATOM 1444 O O . LYS A 1 188 ? 26.859 22.233 -15.656 1.00 80.44 188 LYS A O 1
ATOM 1449 N N . SER A 1 189 ? 27.22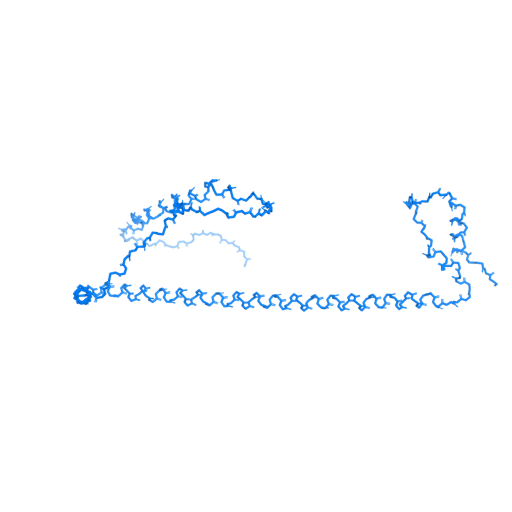3 21.411 -17.711 1.00 77.56 189 SER A N 1
ATOM 1450 C CA . SER A 1 189 ? 28.004 20.277 -17.229 1.00 77.56 189 SER A CA 1
ATOM 1451 C C . SER A 1 189 ? 29.289 20.842 -16.620 1.00 77.56 189 SER A C 1
ATOM 1453 O O . SER A 1 189 ? 30.024 21.554 -17.294 1.00 77.56 189 SER A O 1
ATOM 1455 N N . SER A 1 190 ? 29.470 20.638 -15.314 1.00 72.69 190 SER A N 1
ATOM 1456 C CA . SER A 1 190 ? 30.530 21.266 -14.506 1.00 72.69 190 SER A CA 1
ATOM 1457 C C . SER A 1 190 ? 31.643 20.280 -14.129 1.00 72.69 190 SER A C 1
ATOM 1459 O O . SER A 1 190 ? 32.521 20.610 -13.334 1.00 72.69 190 SER A O 1
ATOM 1461 N N . LYS A 1 191 ? 31.602 19.044 -14.639 1.00 71.44 191 LYS A N 1
ATOM 1462 C CA . LYS A 1 191 ? 32.501 17.954 -14.215 1.00 71.44 191 LYS A CA 1
ATOM 1463 C C . LYS A 1 191 ? 33.762 17.814 -15.080 1.00 71.44 191 LYS A C 1
ATOM 1465 O O . LYS A 1 191 ? 34.491 16.834 -14.956 1.00 71.44 191 LYS A O 1
ATOM 1470 N N . GLN A 1 192 ? 34.038 18.757 -15.975 1.00 73.62 192 GLN A N 1
ATOM 1471 C CA . GLN A 1 192 ? 35.158 18.673 -16.907 1.00 73.62 192 GLN A CA 1
ATOM 1472 C C . GLN A 1 192 ? 36.435 19.194 -16.241 1.00 73.62 192 GLN A C 1
ATOM 1474 O O . GLN A 1 192 ? 36.631 20.394 -16.099 1.00 73.62 192 GLN A O 1
ATOM 1479 N N . ALA A 1 193 ? 37.341 18.280 -15.886 1.00 80.75 193 ALA A N 1
ATOM 1480 C CA . ALA A 1 193 ? 38.662 18.622 -15.347 1.00 80.75 193 ALA A CA 1
ATOM 1481 C C . ALA A 1 193 ? 39.606 19.278 -16.379 1.00 80.75 193 ALA A C 1
ATOM 1483 O O . ALA A 1 193 ? 40.651 19.807 -16.014 1.00 80.75 193 ALA A O 1
ATOM 1484 N N . LYS A 1 194 ? 39.268 19.214 -17.673 1.00 84.44 194 LYS A N 1
ATOM 1485 C CA . LYS A 1 194 ? 40.078 19.731 -18.783 1.00 84.44 194 LYS A CA 1
ATOM 1486 C C . LYS A 1 194 ? 39.224 20.535 -19.754 1.00 84.44 194 LYS A C 1
ATOM 1488 O O . LYS A 1 194 ? 38.062 20.193 -19.983 1.00 84.44 194 LYS A O 1
ATOM 1493 N N . ASP A 1 195 ? 39.824 21.559 -20.359 1.00 84.38 195 ASP A N 1
ATOM 1494 C CA . ASP A 1 195 ? 39.179 22.334 -21.415 1.00 84.38 195 ASP A CA 1
ATOM 1495 C C . ASP A 1 195 ? 38.984 21.465 -22.666 1.00 84.38 195 ASP A C 1
ATOM 1497 O O . ASP A 1 195 ? 39.921 21.106 -23.379 1.00 84.38 195 ASP A O 1
ATOM 1501 N N . VAL A 1 196 ? 37.731 21.098 -22.903 1.00 85.00 196 VAL A N 1
ATOM 1502 C CA . VAL A 1 196 ? 37.280 20.325 -24.063 1.00 85.00 196 VAL A CA 1
ATOM 1503 C C . VAL A 1 196 ? 36.568 21.202 -25.093 1.00 85.00 196 VAL A C 1
ATOM 1505 O O . VAL A 1 196 ? 35.995 20.665 -26.037 1.00 85.00 196 VAL A O 1
ATOM 1508 N N . SER A 1 197 ? 36.585 22.532 -24.946 1.00 87.56 197 SER A N 1
ATOM 1509 C CA . SER A 1 197 ? 35.856 23.478 -25.803 1.00 87.56 197 SER A CA 1
ATOM 1510 C C . SER A 1 197 ? 36.125 23.247 -27.291 1.00 87.56 197 SER A C 1
ATOM 1512 O O . SER A 1 197 ? 35.186 23.038 -28.054 1.00 87.56 197 SER A O 1
ATOM 1514 N N . ARG A 1 198 ? 37.400 23.163 -27.694 1.00 89.44 198 ARG A N 1
ATOM 1515 C CA . ARG A 1 198 ? 37.797 22.891 -29.085 1.00 89.44 198 ARG A CA 1
ATOM 1516 C C . ARG A 1 198 ? 37.250 21.560 -29.598 1.00 89.44 198 ARG A C 1
ATOM 1518 O O . ARG A 1 198 ? 36.709 21.510 -30.698 1.00 89.44 198 ARG A O 1
ATOM 1525 N N . MET A 1 199 ? 37.386 20.491 -28.813 1.00 88.38 199 MET A N 1
ATOM 1526 C CA . MET A 1 199 ? 36.882 19.164 -29.178 1.00 88.38 199 MET A CA 1
ATOM 1527 C C . MET A 1 199 ? 35.356 19.180 -29.325 1.00 88.38 199 MET A C 1
ATOM 1529 O O . MET A 1 199 ? 34.834 18.659 -30.306 1.00 88.38 199 MET A O 1
ATOM 1533 N N . ARG A 1 200 ? 34.644 19.835 -28.399 1.00 85.31 200 ARG A N 1
ATOM 1534 C CA . ARG A 1 200 ? 33.184 19.995 -28.462 1.00 85.31 200 ARG A CA 1
ATOM 1535 C C . ARG A 1 200 ? 32.765 20.755 -29.714 1.00 85.31 200 ARG A C 1
ATOM 1537 O O . ARG A 1 200 ? 31.861 20.294 -30.398 1.00 85.31 200 ARG A O 1
ATOM 1544 N N . SER A 1 201 ? 33.440 21.855 -30.050 1.00 88.81 201 SER A N 1
ATOM 1545 C CA . SER A 1 201 ? 33.152 22.618 -31.270 1.00 88.81 201 SER A CA 1
ATOM 1546 C C . SER A 1 201 ? 33.326 21.773 -32.534 1.00 88.81 201 SER A C 1
ATOM 1548 O O . SER A 1 201 ? 32.463 21.808 -33.407 1.00 88.81 201 SER A O 1
ATOM 1550 N N . VAL A 1 202 ? 34.397 20.973 -32.621 1.00 90.25 202 VAL A N 1
ATOM 1551 C CA . VAL A 1 202 ? 34.627 20.066 -33.761 1.00 90.25 202 VAL A CA 1
ATOM 1552 C C . VAL A 1 202 ? 33.527 19.003 -33.855 1.00 90.25 202 VAL A C 1
ATOM 1554 O O . VAL A 1 202 ? 32.977 18.797 -34.932 1.00 90.25 202 VAL A O 1
ATOM 1557 N N . LEU A 1 203 ? 33.154 18.368 -32.739 1.00 88.44 203 LEU A N 1
ATOM 1558 C CA . LEU A 1 203 ? 32.100 17.346 -32.722 1.00 88.44 203 LEU A CA 1
ATOM 1559 C C . LEU A 1 203 ? 30.718 17.914 -33.074 1.00 88.44 203 LEU A C 1
ATOM 1561 O O . LEU A 1 203 ? 29.966 17.283 -33.811 1.00 88.44 203 LEU A O 1
ATOM 1565 N N . ILE A 1 204 ? 30.385 19.114 -32.587 1.00 86.19 204 ILE A N 1
ATOM 1566 C CA . ILE A 1 204 ? 29.136 19.804 -32.943 1.00 86.19 204 ILE A CA 1
ATOM 1567 C C . ILE A 1 204 ? 29.116 20.121 -34.441 1.00 86.19 204 ILE A C 1
ATOM 1569 O O . ILE A 1 204 ? 28.104 19.880 -35.096 1.00 86.19 204 ILE A O 1
ATOM 1573 N N . SER A 1 205 ? 30.235 20.608 -34.986 1.00 87.81 205 SER A N 1
ATOM 1574 C CA . SER A 1 205 ? 30.371 20.885 -36.418 1.00 87.81 205 SER A CA 1
ATOM 1575 C C . SER A 1 205 ? 30.147 19.631 -37.262 1.00 87.81 205 SER A C 1
ATOM 1577 O O . SER A 1 205 ? 29.389 19.686 -38.223 1.00 87.81 205 SER A O 1
ATOM 1579 N N . LEU A 1 206 ? 30.766 18.503 -36.897 1.00 85.69 206 LEU A N 1
ATOM 1580 C CA . LEU A 1 206 ? 30.616 17.230 -37.614 1.00 85.69 206 LEU A CA 1
ATOM 1581 C C . LEU A 1 206 ? 29.198 16.651 -37.504 1.00 85.69 206 LEU A C 1
ATOM 1583 O O . LEU A 1 206 ? 28.728 16.018 -38.441 1.00 85.69 206 LEU A O 1
ATOM 1587 N N . LYS A 1 207 ? 28.495 16.900 -36.392 1.00 82.44 207 LYS A N 1
ATOM 1588 C CA . LYS A 1 207 ? 27.079 16.532 -36.232 1.00 82.44 207 LYS A CA 1
ATOM 1589 C C . LYS A 1 207 ? 26.154 17.368 -37.124 1.00 82.44 207 LYS A C 1
ATOM 1591 O O . LYS A 1 207 ? 25.162 16.854 -37.622 1.00 82.44 207 LYS A O 1
ATOM 1596 N N . GLN A 1 208 ? 26.424 18.666 -37.266 1.00 85.50 208 GLN A N 1
ATOM 1597 C CA . GLN A 1 208 ? 25.591 19.580 -38.062 1.00 85.50 208 GLN A CA 1
ATOM 1598 C C . GLN A 1 208 ? 25.877 19.485 -39.564 1.00 85.50 208 GLN A C 1
ATOM 1600 O O . GLN A 1 208 ? 24.975 19.685 -40.372 1.00 85.50 208 GLN A O 1
ATOM 1605 N N . ALA A 1 209 ? 27.125 19.193 -39.927 1.00 83.50 209 ALA A N 1
ATOM 1606 C CA . ALA A 1 209 ? 27.579 19.016 -41.296 1.00 83.50 209 ALA A CA 1
ATOM 1607 C C . ALA A 1 209 ? 28.424 17.734 -41.380 1.00 83.50 209 ALA A C 1
ATOM 1609 O O . ALA A 1 209 ? 29.649 17.796 -41.219 1.00 83.50 209 ALA A O 1
ATOM 1610 N N . PRO A 1 210 ? 27.781 16.572 -41.607 1.00 78.19 210 PRO A N 1
ATOM 1611 C CA . PRO A 1 210 ? 28.490 15.327 -41.860 1.00 78.19 210 PRO A CA 1
ATOM 1612 C C . PRO A 1 210 ? 29.451 15.493 -43.039 1.00 78.19 210 PRO A C 1
ATOM 1614 O O . PRO A 1 210 ? 29.160 16.210 -44.001 1.00 78.19 210 PRO A O 1
ATOM 1617 N N . LEU A 1 211 ? 30.605 14.831 -42.971 1.00 75.12 211 LEU A N 1
ATOM 1618 C CA . LEU A 1 211 ? 31.525 14.784 -44.103 1.00 75.12 211 LEU A CA 1
ATOM 1619 C C . LEU A 1 211 ? 30.842 13.990 -45.220 1.00 75.12 211 LEU A C 1
ATOM 1621 O O . LEU A 1 211 ? 30.626 12.789 -45.087 1.00 75.12 211 LEU A O 1
ATOM 1625 N N . VAL A 1 212 ? 30.455 14.679 -46.292 1.00 73.12 212 VAL A N 1
ATOM 1626 C CA . VAL A 1 212 ? 29.911 14.043 -47.495 1.00 73.12 212 VAL A CA 1
ATOM 1627 C C . VAL A 1 212 ? 31.027 13.188 -48.098 1.00 73.12 212 VAL A C 1
ATOM 1629 O O . VAL A 1 212 ? 32.102 13.721 -48.387 1.00 73.12 212 VAL A O 1
ATOM 1632 N N . HIS A 1 213 ? 30.799 11.880 -48.224 1.00 54.34 213 HIS A N 1
ATOM 1633 C CA . HIS A 1 213 ? 31.681 10.989 -48.980 1.00 54.34 213 HIS A CA 1
ATOM 1634 C C . HIS A 1 213 ? 31.447 11.130 -50.484 1.00 54.34 213 HIS A C 1
ATOM 1636 O O . HIS A 1 213 ? 30.270 11.279 -50.887 1.00 54.34 213 HIS A O 1
#

Solvent-accessible surface area (backbone atoms only — not comparable to full-atom values): 13948 Å² total; per-residue (Å²): 145,80,90,81,85,87,88,87,80,83,92,77,86,89,82,81,90,82,88,84,84,79,81,78,53,70,66,58,55,50,50,55,49,52,53,56,57,54,60,54,58,79,70,49,78,77,77,72,81,78,84,78,80,89,90,85,85,87,83,90,80,91,79,92,77,86,79,98,80,77,90,76,80,72,90,72,87,69,77,88,73,70,91,44,77,65,50,58,52,50,59,48,54,52,50,55,48,63,72,68,52,54,72,68,58,54,51,49,51,53,53,50,51,52,50,50,52,51,49,53,53,49,51,54,48,51,53,51,53,51,52,51,50,54,51,50,54,51,52,53,48,52,52,50,50,51,51,52,50,52,51,50,52,51,49,52,49,53,50,49,52,49,51,50,47,63,66,66,66,73,60,94,80,48,65,55,51,56,57,47,72,77,46,87,76,58,88,80,65,81,84,68,94,60,94,49,63,72,60,50,53,53,50,52,47,40,56,77,51,60,82,83,128

Sequence (213 aa):
MAELDPFGVPAGGPALGNGVAGEEDPAAAFLAQQESEIAGIENDEAFAILDGGAPGSQPHGEPPGIPDAVDGVTNGDYYQESNGPTDSYAAISQVDRLQSEPESIRKWREEQTERLEALDANSRKQEAEWKEKAIKELDEWYARQDEQLQKTKANNRAAEEAFVNDIEESSPGTEWERVARLCDFNPKSSKQAKDVSRMRSVLISLKQAPLVH

Mean predicted aligned error: 21.41 Å

Radius of gyration: 43.03 Å; Cα contacts (8 Å, |Δi|>4): 18; chains: 1; bounding box: 99×64×100 Å

Foldseek 3Di:
DDDDDDDDDDDDDDDDDDDDDDPDDVVVVVVVVVVVVVVVVVPPCPPVPPPDDDDDDDDDDDDDDDDDDDDDDPPDPDDPDDPDPVVVVVVVVVVVVVVPDDPVVVVVVVVVVVVVVVVVVVVVVVVVVVVVVVVVVVVVVVVVVVVVVVVVVVVVVVVVVVVVCVVVPDDPQCPLVVVVVPDDPPPPPPPDPDPCPVVSVVSVVCNVPPDDD